Protein AF-A0A6J7MMD6-F1 (afdb_monomer_lite)

Organism: NCBI:txid449393

Secondary structure (DSSP, 8-state):
-HHHHHHHHHHHTT--EEE--SHHHHHHH-SEEETTS-EEEEEE----TTT-SEEEEEEEEE---GGGTTHHHHHHHHHT--HHHHHH-EEEETTT--EEE----S-EEETTHHHHH-SEEEEE-GGGTS-EEEEEEHHHHHHHHHHHHHH-EEES-SSSSSEEEEEEEEPPS-EEEEETTEEEEESSS-TTTSGGGGG-

Radius of gyration: 17.06 Å; chains: 1; bounding box: 46×30×47 Å

Structure (mmCIF, N/CA/C/O backbone):
data_AF-A0A6J7MMD6-F1
#
_entry.id   AF-A0A6J7MMD6-F1
#
loop_
_atom_site.group_PDB
_atom_site.id
_atom_site.type_symbol
_atom_site.label_atom_id
_atom_site.label_alt_id
_atom_site.label_comp_id
_atom_site.label_asym_id
_atom_site.label_entity_id
_atom_site.label_seq_id
_atom_site.pdbx_PDB_ins_code
_atom_site.Cartn_x
_atom_site.Cartn_y
_atom_site.Cartn_z
_atom_site.occupancy
_atom_site.B_iso_or_equiv
_atom_site.auth_seq_id
_atom_site.auth_comp_id
_atom_site.auth_asym_id
_atom_site.auth_atom_id
_atom_site.pdbx_PDB_model_num
ATOM 1 N N . MET A 1 1 ? 7.896 13.548 -7.013 1.00 60.91 1 MET A N 1
ATOM 2 C CA . MET A 1 1 ? 9.255 12.979 -6.816 1.00 60.91 1 MET A CA 1
ATOM 3 C C . MET A 1 1 ? 9.251 11.455 -6.817 1.00 60.91 1 MET A C 1
ATOM 5 O O . MET A 1 1 ? 10.022 10.901 -7.584 1.00 60.91 1 MET A O 1
ATOM 9 N N . ALA A 1 2 ? 8.377 10.790 -6.046 1.00 74.88 2 ALA A N 1
ATOM 10 C CA . ALA A 1 2 ? 8.259 9.324 -6.033 1.00 74.88 2 ALA A CA 1
ATOM 11 C C . ALA A 1 2 ? 8.065 8.721 -7.442 1.00 74.88 2 ALA A C 1
ATOM 13 O O . ALA A 1 2 ? 8.917 7.973 -7.911 1.00 74.88 2 ALA A O 1
ATOM 14 N N . LEU A 1 3 ? 7.034 9.168 -8.168 1.00 86.56 3 LEU A N 1
ATOM 15 C CA . LEU A 1 3 ? 6.743 8.749 -9.549 1.00 86.56 3 LEU A CA 1
ATOM 16 C C . LEU A 1 3 ? 7.948 8.904 -10.501 1.00 86.56 3 LEU A C 1
ATOM 18 O O . LEU A 1 3 ? 8.196 8.040 -11.334 1.00 86.56 3 LEU A O 1
ATOM 22 N N . ASN A 1 4 ? 8.740 9.974 -10.359 1.00 89.62 4 ASN A N 1
ATOM 23 C CA . ASN A 1 4 ? 9.888 10.227 -11.239 1.00 89.62 4 ASN A CA 1
ATOM 24 C C . ASN A 1 4 ? 11.022 9.220 -11.025 1.00 89.62 4 ASN A C 1
ATOM 26 O O . ASN A 1 4 ? 11.659 8.824 -11.994 1.00 89.62 4 ASN A O 1
ATOM 30 N N . ALA A 1 5 ? 11.276 8.805 -9.781 1.00 89.25 5 ALA A N 1
ATOM 31 C CA . ALA A 1 5 ? 12.282 7.784 -9.498 1.00 89.25 5 ALA A CA 1
ATOM 32 C C . ALA A 1 5 ? 11.872 6.421 -10.068 1.00 89.25 5 ALA A C 1
ATOM 34 O O . ALA A 1 5 ? 12.705 5.714 -10.628 1.00 89.25 5 ALA A O 1
ATOM 35 N N . PHE A 1 6 ? 10.582 6.086 -9.993 1.00 91.06 6 PHE A N 1
ATOM 36 C CA . PHE A 1 6 ? 10.071 4.858 -10.593 1.00 91.06 6 PHE A CA 1
ATOM 37 C C . PHE A 1 6 ? 10.166 4.869 -12.122 1.00 91.06 6 PHE A C 1
ATOM 39 O O . PHE A 1 6 ? 10.657 3.912 -12.716 1.00 91.06 6 PHE A O 1
ATOM 46 N N . LYS A 1 7 ? 9.785 5.985 -12.757 1.00 92.38 7 LYS A N 1
ATOM 47 C CA . LYS A 1 7 ? 9.955 6.195 -14.204 1.00 92.38 7 LYS A CA 1
ATOM 48 C C . LYS A 1 7 ? 11.425 6.101 -14.630 1.00 92.38 7 LYS A C 1
ATOM 50 O O . LYS A 1 7 ? 11.722 5.509 -15.661 1.00 92.38 7 LYS A O 1
ATOM 55 N N . ASP A 1 8 ? 12.346 6.655 -13.841 1.00 92.25 8 ASP A N 1
ATOM 56 C CA . ASP A 1 8 ? 13.795 6.570 -14.078 1.00 92.25 8 ASP A CA 1
ATOM 57 C C . ASP A 1 8 ? 14.298 5.116 -14.042 1.00 92.25 8 ASP A C 1
ATOM 59 O O . ASP A 1 8 ? 14.978 4.676 -14.972 1.00 92.25 8 ASP A O 1
ATOM 63 N N . LEU A 1 9 ? 13.892 4.340 -13.028 1.00 90.81 9 LEU A N 1
ATOM 64 C CA . LEU A 1 9 ? 14.178 2.904 -12.959 1.00 90.81 9 LEU A CA 1
ATOM 65 C C . LEU A 1 9 ? 13.627 2.168 -14.189 1.00 90.81 9 LEU A C 1
ATOM 67 O O . LEU A 1 9 ? 14.374 1.454 -14.859 1.00 90.81 9 LEU A O 1
ATOM 71 N N . ALA A 1 10 ? 12.348 2.365 -14.512 1.00 90.38 10 ALA A N 1
ATOM 72 C CA . ALA A 1 10 ? 11.699 1.709 -15.644 1.00 90.38 10 ALA A CA 1
ATOM 73 C C . ALA A 1 10 ? 12.394 2.030 -16.976 1.00 90.38 10 ALA A C 1
ATOM 75 O O . ALA A 1 10 ? 12.700 1.118 -17.744 1.00 90.38 10 ALA A O 1
ATOM 76 N N . ASN A 1 11 ? 12.753 3.295 -17.205 1.00 90.94 11 ASN A N 1
ATOM 77 C CA . ASN A 1 11 ? 13.503 3.719 -18.386 1.00 90.94 11 ASN A CA 1
ATOM 78 C C . ASN A 1 11 ? 14.874 3.035 -18.475 1.00 90.94 11 ASN A C 1
ATOM 80 O O . ASN A 1 11 ? 15.229 2.515 -19.535 1.00 90.94 11 ASN A O 1
ATOM 84 N N . GLN A 1 12 ? 15.640 2.979 -17.375 1.00 89.94 12 GLN A N 1
ATOM 85 C CA . GLN A 1 12 ? 16.939 2.292 -17.363 1.00 89.94 12 GLN A CA 1
ATOM 86 C C . GLN A 1 12 ? 16.788 0.795 -17.677 1.00 89.94 12 GLN A C 1
ATOM 88 O O . GLN A 1 12 ? 17.654 0.201 -18.324 1.00 89.94 12 GLN A O 1
ATOM 93 N N . LYS A 1 13 ? 15.680 0.194 -17.242 1.00 88.44 13 LYS A N 1
ATOM 94 C CA . LYS A 1 13 ? 15.345 -1.215 -17.469 1.00 88.44 13 LYS A CA 1
ATOM 95 C C . LYS A 1 13 ? 14.588 -1.474 -18.773 1.00 88.44 13 LYS A C 1
ATOM 97 O O . LYS A 1 13 ? 14.285 -2.625 -19.061 1.00 88.44 13 LYS A O 1
ATOM 102 N N . ARG A 1 14 ? 14.360 -0.438 -19.592 1.00 89.00 14 ARG A N 1
ATOM 103 C CA . ARG A 1 14 ? 13.634 -0.501 -20.875 1.00 89.00 14 ARG A CA 1
ATOM 104 C C . ARG A 1 14 ? 12.217 -1.059 -20.741 1.00 89.00 14 ARG A C 1
ATOM 106 O O . ARG A 1 14 ? 11.728 -1.750 -21.628 1.00 89.00 14 ARG A O 1
ATOM 113 N N . ILE A 1 15 ? 11.567 -0.732 -19.635 1.00 88.56 15 ILE A N 1
ATOM 114 C CA . ILE A 1 15 ? 10.181 -1.085 -19.370 1.00 88.56 15 ILE A CA 1
ATOM 115 C C . ILE A 1 15 ? 9.316 0.099 -19.784 1.00 88.56 15 ILE A C 1
ATOM 117 O O . ILE A 1 15 ? 9.534 1.225 -19.334 1.00 88.56 15 ILE A O 1
ATOM 121 N N . HIS A 1 16 ? 8.329 -0.158 -20.637 1.00 89.69 16 HIS A N 1
ATOM 122 C CA . HIS A 1 16 ? 7.334 0.842 -20.989 1.00 89.69 16 HIS A CA 1
ATOM 123 C C . HIS A 1 16 ? 6.275 0.949 -19.885 1.00 89.69 16 HIS A C 1
ATOM 125 O O . HIS A 1 16 ? 5.632 -0.046 -19.552 1.00 89.69 16 HIS A O 1
ATOM 131 N N . LEU A 1 17 ? 6.113 2.154 -19.335 1.00 92.88 17 LEU A N 1
ATOM 132 C CA . LEU A 1 17 ? 5.059 2.499 -18.384 1.00 92.88 17 LEU A CA 1
ATOM 133 C C . LEU A 1 17 ? 4.126 3.530 -19.015 1.00 92.88 17 LEU A C 1
ATOM 135 O O . LEU A 1 17 ? 4.586 4.579 -19.472 1.00 92.88 17 LEU A O 1
ATOM 139 N N . GLU A 1 18 ? 2.829 3.263 -18.963 1.00 94.94 18 GLU A N 1
ATOM 140 C CA . GLU A 1 18 ? 1.781 4.238 -19.239 1.00 94.94 18 GLU A CA 1
ATOM 141 C C . GLU A 1 18 ? 1.237 4.777 -17.912 1.00 94.94 18 GLU A C 1
ATOM 143 O O . GLU A 1 18 ? 0.860 4.007 -17.032 1.00 94.94 18 GLU A O 1
ATOM 148 N N . GLU A 1 19 ? 1.224 6.099 -17.742 1.00 96.06 19 GLU A N 1
ATOM 149 C CA . GLU A 1 19 ? 0.639 6.733 -16.557 1.00 96.06 19 GLU A CA 1
ATOM 150 C C . GLU A 1 19 ? -0.887 6.738 -16.650 1.00 96.06 19 GLU A C 1
ATOM 152 O O . GLU A 1 19 ? -1.464 7.186 -17.642 1.00 96.06 19 GLU A O 1
ATOM 157 N N . ILE A 1 20 ? -1.541 6.271 -15.590 1.00 96.12 20 ILE A N 1
ATOM 158 C CA . ILE A 1 20 ? -2.993 6.268 -15.477 1.00 96.12 20 ILE A CA 1
ATOM 159 C C . ILE A 1 20 ? -3.436 7.641 -14.962 1.00 96.12 20 ILE A C 1
ATOM 161 O O . ILE A 1 20 ? -3.329 7.938 -13.777 1.00 96.12 20 ILE A O 1
ATOM 165 N N . THR A 1 21 ? -3.935 8.487 -15.865 1.00 96.06 21 THR A N 1
ATOM 166 C CA . THR A 1 21 ? -4.343 9.871 -15.551 1.00 96.06 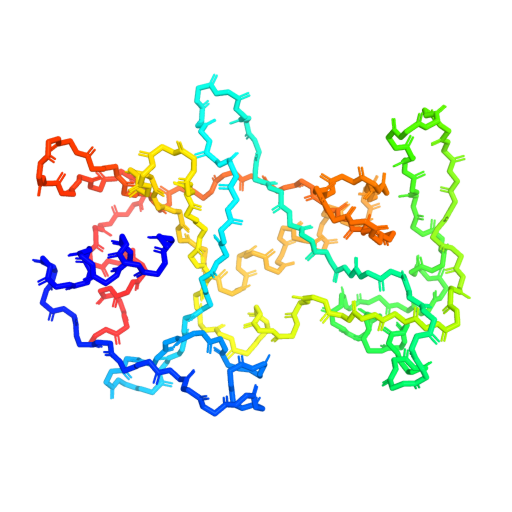21 THR A CA 1
ATOM 167 C C . THR A 1 21 ? -5.828 10.028 -15.226 1.00 96.06 21 THR A C 1
ATOM 169 O O . THR A 1 21 ? -6.219 11.019 -14.611 1.00 96.06 21 THR A O 1
ATOM 172 N N . ASP A 1 22 ? -6.663 9.066 -15.625 1.00 97.19 22 ASP A N 1
ATOM 173 C CA . ASP A 1 22 ? -8.072 9.029 -15.235 1.00 97.19 22 ASP A CA 1
ATOM 174 C C . ASP A 1 22 ? -8.194 8.717 -13.738 1.00 97.19 22 ASP A C 1
ATOM 176 O O . ASP A 1 22 ? -7.646 7.722 -13.266 1.00 97.19 22 ASP A O 1
ATOM 180 N N . ALA A 1 23 ? -8.911 9.564 -12.998 1.00 94.31 23 ALA A N 1
ATOM 181 C CA . ALA A 1 23 ? -8.957 9.499 -11.538 1.00 94.31 23 ALA A CA 1
ATOM 182 C C . ALA A 1 23 ? -9.580 8.194 -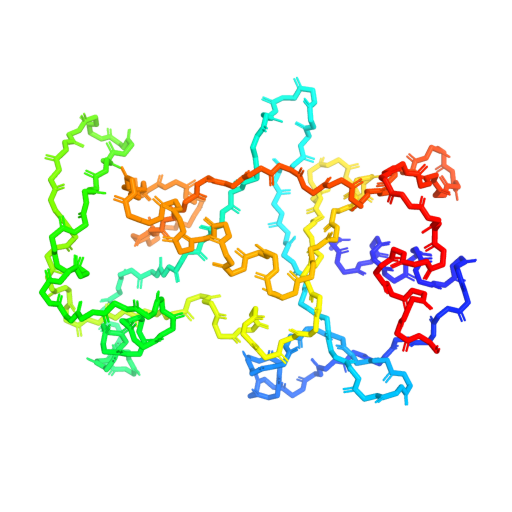11.019 1.00 94.31 23 ALA A C 1
ATOM 184 O O . ALA A 1 23 ? -9.070 7.604 -10.069 1.00 94.31 23 ALA A O 1
ATOM 185 N N . GLU A 1 24 ? -10.650 7.714 -11.656 1.00 94.44 24 GLU A N 1
ATOM 186 C CA . GLU A 1 24 ? -11.329 6.484 -11.240 1.00 94.44 24 GLU A CA 1
ATOM 187 C C . GLU A 1 24 ? -10.482 5.251 -11.576 1.00 94.44 24 GLU A C 1
ATOM 189 O O . GLU A 1 24 ? -10.321 4.344 -10.755 1.00 94.44 24 GLU A O 1
ATOM 194 N N . LYS A 1 25 ? -9.882 5.221 -12.772 1.00 96.62 25 LYS A N 1
ATOM 195 C CA . LYS A 1 25 ? -8.948 4.164 -13.168 1.00 96.62 25 LYS A CA 1
ATOM 196 C C . LYS A 1 25 ? -7.726 4.154 -12.250 1.00 96.62 25 LYS A C 1
ATOM 198 O O . LYS A 1 25 ? -7.315 3.069 -11.845 1.00 96.62 25 LYS A O 1
ATOM 203 N N . ASN A 1 26 ? -7.180 5.318 -11.894 1.00 95.56 26 ASN A N 1
ATOM 204 C CA . ASN A 1 26 ? -6.047 5.441 -10.976 1.00 95.56 26 ASN A CA 1
ATOM 205 C C . ASN A 1 26 ? -6.414 4.919 -9.585 1.00 95.56 26 ASN A C 1
ATOM 207 O O . ASN A 1 26 ? -5.734 4.041 -9.061 1.00 95.56 26 ASN A O 1
ATOM 211 N N . TYR A 1 27 ? -7.557 5.345 -9.045 1.00 92.50 27 TYR A N 1
ATOM 212 C CA . TYR A 1 27 ? -8.065 4.854 -7.765 1.00 92.50 27 TYR A CA 1
ATOM 213 C C . TYR A 1 27 ? -8.222 3.324 -7.733 1.00 92.50 27 TYR A C 1
ATOM 215 O O . TYR A 1 27 ? -7.920 2.681 -6.727 1.00 92.50 27 TYR A O 1
ATOM 223 N N . ARG A 1 28 ? -8.663 2.717 -8.841 1.00 94.75 28 ARG A N 1
ATOM 224 C CA . ARG A 1 28 ? -8.891 1.268 -8.914 1.00 94.75 28 ARG A CA 1
ATOM 225 C C . ARG A 1 28 ? -7.660 0.445 -9.249 1.00 94.75 28 ARG A C 1
ATOM 227 O O . ARG A 1 28 ? -7.618 -0.712 -8.858 1.00 94.75 28 ARG A O 1
ATOM 234 N N . ARG A 1 29 ? -6.721 0.962 -10.041 1.00 95.06 29 ARG A N 1
ATOM 235 C CA . ARG A 1 29 ? -5.642 0.157 -10.653 1.00 95.06 29 ARG A CA 1
ATOM 236 C C . ARG A 1 29 ? -4.240 0.612 -10.266 1.00 95.06 29 ARG A C 1
ATOM 238 O O . ARG A 1 29 ? -3.297 -0.144 -10.492 1.00 95.06 29 ARG A O 1
ATOM 245 N N . GLY A 1 30 ? -4.114 1.798 -9.689 1.00 95.38 30 GLY A N 1
ATOM 246 C CA . GLY A 1 30 ? -2.865 2.446 -9.323 1.00 95.38 30 GLY A CA 1
ATOM 247 C C . GLY A 1 30 ? -2.337 3.421 -10.374 1.00 95.38 30 GLY A C 1
ATOM 248 O O . GLY A 1 30 ? -3.071 3.883 -11.247 1.00 95.38 30 GLY A O 1
ATOM 249 N N . ASP A 1 31 ? -1.059 3.770 -10.277 1.00 96.38 31 ASP A N 1
ATOM 250 C CA . ASP A 1 31 ? -0.449 4.873 -11.031 1.00 96.38 31 ASP A CA 1
ATOM 251 C C . ASP A 1 31 ? -0.009 4.519 -12.452 1.00 96.38 31 ASP A C 1
ATOM 253 O O . ASP A 1 31 ? -0.018 5.383 -13.331 1.00 96.38 31 ASP A O 1
ATOM 257 N N . PHE A 1 32 ? 0.395 3.271 -12.692 1.00 96.06 32 PHE A N 1
ATOM 258 C CA . PHE A 1 32 ? 0.964 2.863 -13.977 1.00 96.06 32 PHE A CA 1
ATOM 259 C C . PHE A 1 32 ? 0.348 1.586 -14.528 1.00 96.06 32 PHE A C 1
ATOM 261 O O . PHE A 1 32 ? -0.073 0.713 -13.774 1.00 96.06 32 PHE A O 1
ATOM 268 N N . GLU A 1 33 ? 0.379 1.451 -15.849 1.00 94.81 33 GLU A N 1
ATOM 269 C CA . GLU A 1 33 ? 0.102 0.223 -16.591 1.00 94.81 33 GLU A CA 1
ATOM 270 C C . GLU A 1 33 ? 1.337 -0.162 -17.427 1.00 94.81 33 GLU A C 1
ATOM 272 O O . GLU A 1 33 ? 2.030 0.705 -17.963 1.00 94.81 33 GLU A O 1
ATOM 277 N N . VAL A 1 34 ? 1.646 -1.457 -17.514 1.00 92.00 34 VAL A N 1
ATOM 278 C CA . VAL A 1 34 ? 2.684 -2.006 -18.407 1.00 92.00 34 VAL A CA 1
ATOM 279 C C . VAL A 1 34 ? 2.049 -2.649 -19.645 1.00 92.00 34 VAL A C 1
ATOM 281 O O . VAL A 1 34 ? 0.848 -2.903 -19.677 1.00 92.00 34 VAL A O 1
ATOM 284 N N . ALA A 1 35 ? 2.856 -2.968 -20.662 1.00 88.38 35 ALA A N 1
ATOM 285 C CA . ALA A 1 35 ? 2.383 -3.455 -21.965 1.00 88.38 35 ALA A CA 1
ATOM 286 C C . ALA A 1 35 ? 1.481 -4.707 -21.914 1.00 88.38 35 ALA A C 1
ATOM 288 O O . ALA A 1 35 ? 0.636 -4.884 -22.789 1.00 88.38 35 ALA A O 1
ATOM 289 N N . ASN A 1 36 ? 1.631 -5.568 -20.901 1.00 87.38 36 ASN A N 1
ATOM 290 C CA . ASN A 1 36 ? 0.789 -6.755 -20.729 1.00 87.38 36 ASN A CA 1
ATOM 291 C C . ASN A 1 36 ? -0.559 -6.473 -20.023 1.00 87.38 36 ASN A C 1
ATOM 293 O O . ASN A 1 36 ? -1.304 -7.408 -19.733 1.00 87.38 36 ASN A O 1
ATOM 297 N N . GLY A 1 37 ? -0.863 -5.207 -19.714 1.00 90.81 37 GLY A N 1
ATOM 298 C CA . GLY A 1 37 ? -2.075 -4.769 -19.019 1.00 90.81 37 GLY A CA 1
ATOM 299 C C . GLY A 1 37 ? -2.004 -4.845 -17.489 1.00 90.81 37 GLY A C 1
ATOM 300 O O . GLY A 1 37 ? -2.956 -4.451 -16.814 1.00 90.81 37 GLY A O 1
ATOM 301 N N . SER A 1 38 ? -0.903 -5.326 -16.904 1.00 93.25 38 SER A N 1
ATOM 302 C C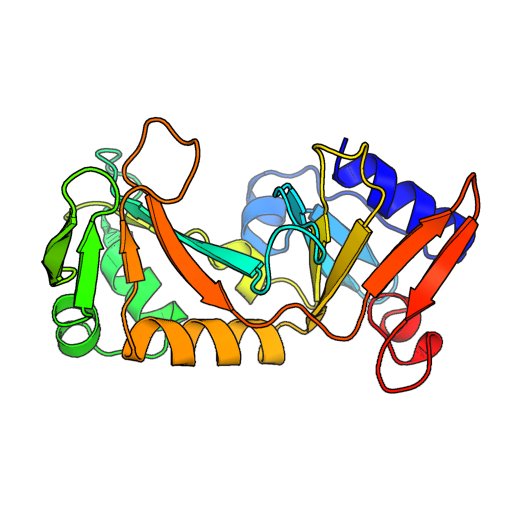A . SER A 1 38 ? -0.708 -5.296 -15.448 1.00 93.25 38 SER A CA 1
ATOM 303 C C . SER A 1 38 ? -0.506 -3.863 -14.964 1.00 93.25 38 SER A C 1
ATOM 305 O O . SER A 1 38 ? 0.104 -3.051 -15.657 1.00 93.25 38 SER A O 1
ATOM 307 N N . SER A 1 39 ? -0.988 -3.548 -13.762 1.00 95.62 39 SER A N 1
ATOM 308 C CA . SER A 1 39 ? -0.860 -2.208 -13.185 1.00 95.62 39 SER A CA 1
ATOM 309 C C . SER A 1 39 ? -0.008 -2.168 -11.919 1.00 95.62 39 SER A C 1
ATOM 311 O O . SER A 1 39 ? 0.225 -3.191 -11.270 1.00 95.62 39 SER A O 1
ATOM 313 N N . ILE A 1 40 ? 0.505 -0.982 -11.597 1.00 95.62 40 ILE A N 1
ATOM 314 C CA . ILE A 1 40 ? 1.455 -0.744 -10.511 1.00 95.62 40 ILE A CA 1
ATOM 315 C C . ILE A 1 40 ? 1.008 0.484 -9.723 1.00 95.62 40 ILE A C 1
ATOM 317 O O . ILE A 1 40 ? 0.881 1.567 -10.288 1.00 95.62 40 ILE A O 1
ATOM 321 N N . GLU A 1 41 ? 0.835 0.327 -8.416 1.00 96.44 41 GLU A N 1
ATOM 322 C CA . GLU A 1 41 ? 0.604 1.433 -7.484 1.00 96.44 41 GLU A CA 1
ATOM 323 C C . GLU A 1 41 ? 1.934 1.986 -6.960 1.00 96.44 41 GLU A C 1
ATOM 325 O O . GLU A 1 41 ? 2.807 1.207 -6.586 1.00 96.44 41 GLU A O 1
ATOM 330 N N . CYS A 1 42 ? 2.108 3.305 -6.875 1.00 94.75 42 CYS A N 1
ATOM 331 C CA . CYS A 1 42 ? 3.303 3.955 -6.335 1.00 94.75 42 CYS A CA 1
ATOM 332 C C . CYS A 1 42 ? 2.989 4.793 -5.088 1.00 94.75 42 CYS A C 1
ATOM 334 O O . CYS A 1 42 ? 2.484 5.911 -5.147 1.00 94.75 42 CYS A O 1
ATOM 336 N N . LYS A 1 43 ? 3.428 4.319 -3.922 1.00 92.19 43 LYS A N 1
ATOM 337 C CA . LYS A 1 43 ? 3.283 5.030 -2.648 1.00 92.19 43 LYS A CA 1
ATOM 338 C C . LYS A 1 43 ? 4.567 5.766 -2.266 1.00 92.19 43 LYS A C 1
ATOM 340 O O . LYS A 1 43 ? 5.649 5.186 -2.174 1.00 92.19 43 LYS A O 1
ATOM 345 N N . GLY A 1 44 ? 4.452 7.064 -1.991 1.00 88.69 44 GLY A N 1
ATOM 346 C CA . GLY A 1 44 ? 5.544 7.869 -1.440 1.00 88.69 44 GLY A CA 1
ATOM 347 C C . GLY A 1 44 ? 5.585 7.788 0.086 1.00 88.69 44 GLY A C 1
ATOM 348 O O . GLY A 1 44 ? 4.636 8.216 0.735 1.00 88.69 44 GLY A O 1
ATOM 349 N N . GLN A 1 45 ? 6.673 7.281 0.669 1.00 81.62 45 GLN A N 1
ATOM 350 C CA . GLN A 1 45 ? 6.819 7.138 2.125 1.00 81.62 45 GLN A CA 1
ATOM 351 C C . GLN A 1 45 ? 8.285 7.154 2.561 1.00 81.62 45 GLN A C 1
ATOM 353 O O . GLN A 1 45 ? 9.130 6.701 1.799 1.00 81.62 45 GLN A O 1
ATOM 358 N N . PRO A 1 46 ? 8.628 7.622 3.775 1.00 72.19 46 PRO A N 1
ATOM 359 C CA . PRO A 1 46 ? 10.011 7.647 4.244 1.00 72.19 46 PRO A CA 1
ATOM 360 C C . PRO A 1 46 ? 10.516 6.230 4.572 1.00 72.19 46 PRO A C 1
ATOM 362 O O . PRO A 1 46 ? 10.548 5.834 5.732 1.00 72.19 46 PRO A O 1
ATOM 365 N N . ILE A 1 47 ? 10.914 5.461 3.558 1.00 74.00 47 ILE A N 1
ATOM 366 C CA . ILE A 1 47 ? 11.464 4.111 3.728 1.00 74.00 47 ILE A CA 1
ATOM 367 C C . ILE A 1 47 ? 12.969 4.169 3.546 1.00 74.00 47 ILE A C 1
ATOM 369 O O . ILE A 1 47 ? 13.498 4.304 2.446 1.00 74.00 47 ILE A O 1
ATOM 373 N N . ASP A 1 48 ? 13.663 4.087 4.664 1.00 71.31 48 ASP A N 1
ATOM 374 C CA . ASP A 1 48 ? 15.110 3.991 4.725 1.00 71.31 48 ASP A CA 1
ATOM 375 C C . ASP A 1 48 ? 15.425 2.820 5.657 1.00 71.31 48 ASP A C 1
ATOM 377 O O . ASP A 1 48 ? 15.095 2.909 6.839 1.00 71.31 48 ASP A O 1
ATOM 381 N N . PRO A 1 49 ? 16.042 1.731 5.175 1.00 69.50 49 PRO A N 1
ATOM 382 C CA . PRO A 1 49 ? 16.255 0.524 5.959 1.00 69.50 49 PRO A CA 1
ATOM 383 C C . PRO A 1 49 ? 17.291 0.744 7.069 1.00 69.50 49 PRO A C 1
ATOM 385 O O . PRO A 1 49 ? 17.344 -0.025 8.028 1.00 69.50 49 PRO A O 1
ATOM 388 N N . SER A 1 50 ? 18.102 1.806 6.972 1.00 74.88 50 SER A N 1
ATOM 389 C CA . SER A 1 50 ? 18.992 2.225 8.055 1.00 74.88 50 SER A CA 1
ATOM 390 C C . SER A 1 50 ? 18.233 2.899 9.204 1.00 74.88 50 SER A C 1
ATOM 392 O O . SER A 1 50 ? 18.685 2.859 10.347 1.00 74.88 50 SER A O 1
ATOM 394 N N . ARG A 1 51 ? 17.057 3.477 8.920 1.00 75.00 51 ARG A N 1
ATOM 395 C CA . ARG A 1 51 ? 16.213 4.195 9.890 1.00 75.00 51 ARG A CA 1
ATOM 396 C C . ARG A 1 51 ? 14.991 3.397 10.340 1.00 75.00 51 ARG A C 1
ATOM 398 O O . ARG A 1 51 ? 14.557 3.548 11.478 1.00 75.00 51 ARG A O 1
ATOM 405 N N . TYR A 1 52 ? 14.441 2.558 9.471 1.00 79.38 52 TYR A N 1
ATOM 406 C CA . TYR A 1 52 ? 13.189 1.837 9.660 1.00 79.38 52 TYR A CA 1
ATOM 407 C C . TYR A 1 52 ? 13.385 0.368 9.300 1.00 79.38 52 TYR A C 1
ATOM 409 O O . TYR A 1 52 ? 13.894 0.041 8.236 1.00 79.38 52 TYR A O 1
ATOM 417 N N . ARG A 1 53 ? 12.973 -0.539 10.189 1.00 84.44 53 ARG A N 1
ATOM 418 C CA . ARG A 1 53 ? 13.067 -1.994 9.957 1.00 84.44 53 ARG A CA 1
ATOM 419 C C . ARG A 1 53 ? 11.834 -2.581 9.268 1.00 84.44 53 ARG A C 1
ATOM 421 O O . ARG A 1 53 ? 11.828 -3.755 8.918 1.00 84.44 53 ARG A O 1
ATOM 428 N N . GLN A 1 54 ? 10.789 -1.777 9.131 1.00 89.94 54 GLN A N 1
ATOM 429 C CA . GLN A 1 54 ? 9.482 -2.159 8.617 1.00 89.94 54 GLN A CA 1
ATOM 430 C C . GLN A 1 54 ? 8.984 -1.060 7.687 1.00 89.94 54 GLN A C 1
ATOM 432 O O . GLN A 1 54 ? 9.334 0.110 7.862 1.00 89.94 54 GLN A O 1
ATOM 437 N N . ASN A 1 55 ? 8.161 -1.448 6.722 1.00 89.81 55 ASN A N 1
ATOM 438 C CA . ASN A 1 55 ? 7.396 -0.516 5.922 1.00 89.81 55 ASN A CA 1
ATOM 439 C C . ASN A 1 55 ? 6.076 -0.173 6.623 1.00 89.81 55 ASN A C 1
ATOM 441 O O . ASN A 1 55 ? 5.562 -0.951 7.426 1.00 89.81 55 ASN A O 1
ATOM 445 N N . PHE A 1 56 ? 5.541 0.997 6.315 1.00 89.06 56 PHE A N 1
ATOM 446 C CA . PHE A 1 56 ? 4.303 1.518 6.862 1.00 89.06 56 PHE A CA 1
ATOM 447 C C . PHE A 1 56 ? 3.211 1.427 5.798 1.00 89.06 56 PHE A C 1
ATOM 449 O O . PHE A 1 56 ? 3.377 1.945 4.706 1.00 89.06 56 PHE A O 1
ATOM 456 N N . VAL A 1 57 ? 2.072 0.807 6.072 1.00 93.75 57 VAL A N 1
ATOM 457 C CA . VAL A 1 57 ? 0.967 0.774 5.106 1.00 93.75 57 VAL A CA 1
ATOM 458 C C . VAL A 1 57 ? -0.258 1.395 5.724 1.00 93.75 57 VAL A C 1
ATOM 460 O O . VAL A 1 57 ? -0.786 0.889 6.711 1.00 93.75 57 VAL A O 1
ATOM 463 N N . GLU A 1 58 ? -0.704 2.492 5.125 1.00 94.31 58 GLU A N 1
ATOM 464 C CA . GLU A 1 58 ? -2.010 3.051 5.419 1.00 94.31 58 GLU A CA 1
ATOM 465 C C . GLU A 1 58 ? -3.093 2.087 4.937 1.00 94.31 58 GLU A C 1
ATOM 467 O O . GLU A 1 58 ? -3.117 1.689 3.773 1.00 94.31 58 GLU A O 1
ATOM 472 N N . VAL A 1 59 ? -3.961 1.699 5.863 1.00 95.69 59 VAL A N 1
ATOM 473 C CA . VAL A 1 59 ? -5.067 0.775 5.624 1.00 95.69 59 VAL A CA 1
ATOM 474 C C . VAL A 1 59 ? -6.329 1.566 5.309 1.00 95.69 59 VAL A C 1
ATOM 476 O O . VAL A 1 59 ? -7.032 1.267 4.344 1.00 95.69 59 VAL A O 1
ATOM 479 N N . CYS A 1 60 ? -6.601 2.593 6.109 1.00 95.50 60 CYS A N 1
ATOM 480 C CA . CYS A 1 60 ? -7.723 3.486 5.893 1.00 95.50 60 CYS A CA 1
ATOM 481 C C . CYS A 1 60 ? -7.540 4.824 6.615 1.00 95.50 60 CYS A C 1
ATOM 483 O O . CYS A 1 60 ? -6.636 5.004 7.437 1.00 95.50 60 CYS A O 1
ATOM 485 N N . GLU A 1 61 ? -8.447 5.746 6.326 1.00 94.31 61 GLU A N 1
ATOM 486 C CA . GLU A 1 61 ? -8.585 7.026 7.007 1.00 94.31 61 GLU A CA 1
ATOM 487 C C . GLU A 1 61 ? -10.012 7.168 7.544 1.00 94.31 61 GLU A C 1
ATOM 489 O O . GLU A 1 61 ? -10.984 7.027 6.798 1.00 94.31 61 GLU A O 1
ATOM 494 N N . ILE A 1 62 ? -10.147 7.447 8.844 1.00 94.00 62 ILE A N 1
ATOM 495 C CA . ILE A 1 62 ? -11.441 7.797 9.435 1.00 94.00 62 ILE A CA 1
ATOM 496 C C . ILE A 1 62 ? -11.738 9.251 9.073 1.00 94.00 62 ILE A C 1
ATOM 498 O O . ILE A 1 62 ? -10.931 10.149 9.318 1.00 94.00 62 ILE A O 1
ATOM 502 N N . THR A 1 63 ? -12.914 9.484 8.498 1.00 93.38 63 THR A N 1
ATOM 503 C CA . THR A 1 63 ? -13.281 10.778 7.918 1.00 93.38 63 THR A CA 1
ATOM 504 C C . THR A 1 63 ? -14.722 11.160 8.258 1.00 93.38 63 THR A C 1
ATOM 506 O O . THR A 1 63 ? -15.444 10.421 8.921 1.00 93.38 63 THR A O 1
ATOM 509 N N . GLN A 1 64 ? -15.149 12.345 7.826 1.00 94.00 64 GLN A N 1
ATOM 510 C CA . GLN A 1 64 ? -16.533 12.824 7.937 1.00 94.00 64 GLN A CA 1
ATOM 511 C C . GLN A 1 64 ? -17.241 12.898 6.577 1.00 94.00 64 GLN A C 1
ATOM 513 O O . GLN A 1 64 ? -18.415 13.255 6.515 1.00 94.00 64 GLN A O 1
ATOM 518 N N . ASN A 1 65 ? -16.546 12.585 5.479 1.00 94.69 65 ASN A N 1
ATOM 519 C CA . ASN A 1 65 ? -17.111 12.667 4.137 1.00 94.69 65 ASN A CA 1
ATOM 520 C C . ASN A 1 65 ? -18.161 11.553 3.908 1.00 94.69 65 ASN A C 1
ATOM 522 O O . ASN A 1 65 ? -17.801 10.373 3.952 1.00 94.69 65 ASN A O 1
ATOM 526 N N . PRO A 1 66 ? -19.435 11.890 3.616 1.00 96.12 66 PRO A N 1
ATOM 527 C CA . PRO A 1 66 ? -20.500 10.904 3.417 1.00 96.12 66 PRO A CA 1
ATOM 528 C C . PRO A 1 66 ? -20.295 9.957 2.228 1.00 96.12 66 PRO A C 1
ATOM 530 O O . PRO A 1 66 ? -20.918 8.901 2.186 1.00 96.12 66 PRO A O 1
ATOM 533 N N . LEU A 1 67 ? -19.408 10.285 1.279 1.00 94.06 67 LEU A N 1
ATOM 534 C CA . LEU A 1 67 ? -19.041 9.369 0.188 1.00 94.06 67 LEU A CA 1
ATOM 535 C C . LEU A 1 67 ? -18.405 8.061 0.692 1.00 94.06 67 LEU A C 1
ATOM 537 O O . LEU A 1 67 ? -18.312 7.096 -0.058 1.00 94.06 67 LEU A O 1
ATOM 541 N N . HIS A 1 68 ? -17.989 8.025 1.958 1.00 95.44 68 HIS A N 1
ATOM 542 C CA . HIS A 1 68 ? -17.296 6.908 2.591 1.00 95.44 68 HIS A CA 1
ATOM 543 C C . HIS A 1 68 ? -18.143 6.165 3.640 1.00 95.44 68 HIS A C 1
ATOM 545 O O . HIS A 1 68 ? -17.591 5.433 4.461 1.00 95.44 68 HIS A O 1
ATOM 551 N N . LEU A 1 69 ? -19.473 6.331 3.625 1.00 96.81 69 LEU A N 1
ATOM 552 C CA . LEU A 1 69 ? -20.399 5.687 4.576 1.00 96.81 69 LEU A CA 1
ATOM 553 C C . LEU A 1 69 ? -20.338 4.149 4.569 1.00 96.81 69 LEU A C 1
ATOM 555 O O . LEU A 1 69 ? -20.602 3.522 5.588 1.00 9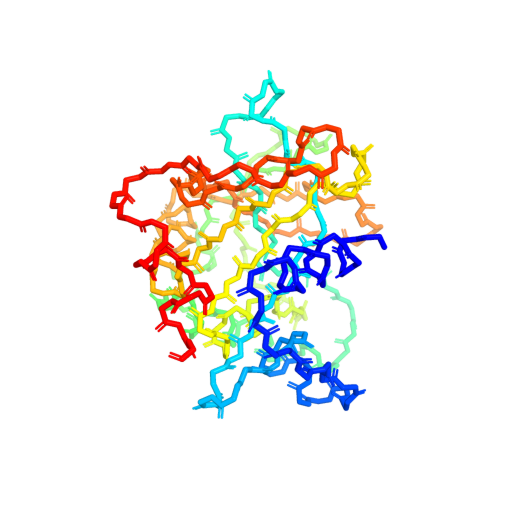6.81 69 LEU A O 1
ATOM 559 N N . HIS A 1 70 ? -19.981 3.542 3.437 1.00 96.44 70 HIS A N 1
ATOM 560 C CA . HIS A 1 70 ? -19.849 2.083 3.296 1.00 96.44 70 HIS A CA 1
ATOM 561 C C . HIS A 1 70 ? -18.416 1.581 3.501 1.00 96.44 70 HIS A C 1
ATOM 563 O O . HIS A 1 70 ? -18.146 0.388 3.410 1.00 96.44 70 HIS A O 1
ATOM 569 N N . GLY A 1 71 ? -17.488 2.483 3.825 1.00 96.94 71 GLY A N 1
ATOM 570 C CA . GLY A 1 71 ? -16.070 2.161 3.870 1.00 96.94 71 GLY A CA 1
ATOM 571 C C . GLY A 1 71 ? -15.674 1.155 4.944 1.00 96.94 71 GLY A C 1
ATOM 572 O O . GLY A 1 71 ? -14.651 0.493 4.800 1.00 96.94 71 GLY A O 1
ATOM 573 N N . PHE A 1 72 ? -16.462 1.025 6.015 1.00 97.81 72 PHE A N 1
ATOM 574 C CA . PHE A 1 72 ? -16.237 -0.014 7.020 1.00 97.81 72 PHE A CA 1
ATOM 575 C C . PHE A 1 72 ? -16.429 -1.411 6.423 1.00 97.81 72 PHE A C 1
ATOM 577 O O . PHE A 1 72 ? -15.552 -2.265 6.551 1.00 97.81 72 PHE A O 1
ATOM 584 N N . ASP A 1 73 ? -17.538 -1.605 5.713 1.00 97.75 73 ASP A N 1
ATOM 585 C CA . ASP A 1 73 ? -17.890 -2.876 5.085 1.00 97.75 73 ASP A CA 1
ATOM 586 C C . ASP A 1 73 ? -16.898 -3.188 3.945 1.00 97.75 73 ASP A C 1
ATOM 588 O O . ASP A 1 73 ? -16.370 -4.298 3.851 1.00 97.75 73 ASP A O 1
ATOM 592 N N . ASP A 1 74 ? -16.544 -2.180 3.139 1.00 97.38 74 ASP A N 1
ATOM 593 C CA . ASP A 1 74 ? -15.532 -2.302 2.079 1.00 97.38 74 ASP A CA 1
ATOM 594 C C . ASP A 1 74 ? -14.152 -2.688 2.640 1.00 97.38 74 ASP A C 1
ATOM 596 O O . ASP A 1 74 ? -13.416 -3.489 2.046 1.00 97.38 74 ASP A O 1
ATOM 600 N N . LEU A 1 75 ? -13.787 -2.135 3.801 1.00 97.81 75 LEU A N 1
ATOM 601 C CA . LEU A 1 75 ? -12.539 -2.460 4.478 1.00 97.81 75 LEU A CA 1
ATOM 602 C C . LEU A 1 75 ? -12.547 -3.897 5.012 1.00 97.81 75 LEU A C 1
ATOM 604 O O . LEU A 1 75 ? -11.553 -4.607 4.843 1.00 97.81 75 LEU A O 1
ATOM 608 N N . ALA A 1 76 ? -13.651 -4.335 5.620 1.00 97.81 76 ALA A N 1
ATOM 609 C CA . ALA A 1 76 ? -13.818 -5.702 6.109 1.00 97.81 76 ALA A CA 1
ATOM 610 C C . ALA A 1 76 ? -13.649 -6.720 4.968 1.00 97.81 76 ALA A C 1
ATOM 612 O O . ALA A 1 76 ? -12.837 -7.645 5.071 1.00 97.81 76 ALA A O 1
ATOM 613 N N . VAL A 1 77 ? -14.301 -6.472 3.824 1.00 97.38 77 VAL A N 1
ATOM 614 C CA . VAL A 1 77 ? -14.155 -7.278 2.600 1.00 97.38 77 VAL A CA 1
ATOM 615 C C . VAL A 1 77 ? -12.707 -7.283 2.102 1.00 97.38 77 VAL A C 1
ATOM 617 O O . VAL A 1 77 ? -12.146 -8.344 1.823 1.00 97.38 77 VAL A O 1
ATOM 620 N N . SER A 1 78 ? -12.068 -6.113 2.031 1.00 96.75 78 SER A N 1
ATOM 621 C CA . SER A 1 78 ? -10.675 -5.973 1.581 1.00 96.75 78 SER A CA 1
ATOM 622 C C . SER A 1 78 ? -9.693 -6.779 2.443 1.00 96.75 78 SER A C 1
ATOM 624 O O . SER A 1 78 ? -8.725 -7.365 1.942 1.00 96.75 78 SER A O 1
ATOM 626 N N . LEU A 1 79 ? -9.941 -6.820 3.752 1.00 96.88 79 LEU A N 1
ATOM 627 C CA . LEU A 1 79 ? -9.098 -7.495 4.734 1.00 96.88 79 LEU A CA 1
ATOM 628 C C . LEU A 1 79 ? -9.454 -8.969 4.946 1.00 96.88 79 LEU A C 1
ATOM 630 O O . LEU A 1 79 ? -8.663 -9.677 5.574 1.00 96.88 79 LEU A O 1
ATOM 634 N N . ASP A 1 80 ? -10.560 -9.445 4.367 1.00 96.81 80 ASP A N 1
ATOM 635 C CA . ASP A 1 80 ? -11.104 -10.784 4.613 1.00 96.81 80 ASP A CA 1
ATOM 636 C C . ASP A 1 80 ? -11.309 -11.019 6.120 1.00 96.81 80 ASP A C 1
ATOM 638 O O . ASP A 1 80 ? -10.699 -11.894 6.744 1.00 96.81 80 ASP A O 1
ATOM 642 N N . LEU A 1 81 ? -12.096 -10.118 6.710 1.00 97.06 81 LEU A N 1
ATOM 643 C CA . LEU A 1 81 ? -12.533 -10.123 8.101 1.00 97.06 81 LEU A CA 1
ATOM 644 C C . LEU A 1 81 ? -14.049 -9.940 8.135 1.00 97.06 81 LEU A C 1
ATOM 646 O O . LEU A 1 81 ? -14.613 -9.226 7.308 1.00 97.06 81 LEU A O 1
ATOM 650 N N . SER A 1 82 ? -14.707 -10.541 9.119 1.00 97.69 82 SER A N 1
ATOM 651 C CA . SER A 1 82 ? -16.064 -10.140 9.484 1.00 97.69 82 SER A CA 1
ATOM 652 C C . SER A 1 82 ? -16.063 -8.765 10.154 1.00 97.69 82 SER A C 1
ATOM 654 O O . SER A 1 82 ? -15.070 -8.350 10.757 1.00 97.69 82 SER A O 1
ATOM 656 N N . ASP A 1 83 ? -17.207 -8.085 10.122 1.00 97.50 83 ASP A N 1
ATOM 657 C CA . ASP A 1 83 ? -17.402 -6.812 10.817 1.00 97.50 83 ASP A CA 1
ATOM 658 C C . ASP A 1 83 ? -16.999 -6.885 12.290 1.00 97.50 83 ASP A C 1
ATOM 660 O O . ASP A 1 83 ? -16.271 -6.030 12.781 1.00 97.50 83 ASP A O 1
ATOM 664 N N . GLN A 1 84 ? -17.418 -7.945 12.986 1.00 97.56 84 GLN A N 1
ATOM 665 C CA . GLN A 1 84 ? -17.118 -8.129 14.403 1.00 97.56 84 GLN A CA 1
ATOM 666 C C . GLN A 1 84 ? -15.614 -8.302 14.653 1.00 97.56 84 GLN A C 1
ATOM 668 O O . GLN A 1 84 ? -15.082 -7.768 15.628 1.00 97.56 84 GLN A O 1
ATOM 673 N N . GLU A 1 85 ? -14.913 -9.029 13.778 1.00 97.94 85 GLU A N 1
ATOM 674 C CA . GLU A 1 85 ? -13.457 -9.143 13.861 1.00 97.94 85 GLU A CA 1
ATOM 675 C C . GLU A 1 85 ? -12.800 -7.781 13.654 1.00 97.94 85 GLU A C 1
ATOM 677 O O . GLU A 1 85 ? -11.956 -7.401 14.467 1.00 97.94 85 GLU A O 1
ATOM 682 N N . LEU A 1 86 ? -13.216 -7.031 12.627 1.00 97.94 86 LEU A N 1
ATOM 683 C CA . LEU A 1 86 ? -12.678 -5.706 12.332 1.00 97.94 86 LEU A CA 1
ATOM 684 C C . LEU A 1 86 ? -12.922 -4.724 13.486 1.00 97.94 86 LEU A C 1
ATOM 686 O O . LEU A 1 86 ? -11.974 -4.075 13.917 1.00 97.94 86 LEU A O 1
ATOM 690 N N . GLU A 1 87 ? -14.132 -4.672 14.051 1.00 97.50 87 GLU A N 1
ATOM 691 C CA . GLU A 1 87 ? -14.462 -3.827 15.210 1.00 97.50 87 GLU A CA 1
ATOM 692 C C . GLU A 1 87 ? -13.566 -4.132 16.418 1.00 97.50 87 GLU A C 1
ATOM 694 O O . GLU A 1 87 ? -13.201 -3.225 17.171 1.00 97.50 87 GLU A O 1
ATOM 699 N N . SER A 1 88 ? -13.182 -5.402 16.589 1.00 97.62 88 SER A N 1
ATOM 700 C CA . SER A 1 88 ? -12.363 -5.885 17.708 1.00 97.62 88 SER A CA 1
ATOM 701 C C . SER A 1 88 ? -10.848 -5.725 17.515 1.00 97.62 88 SER A C 1
ATOM 703 O O . SER A 1 88 ? -10.084 -5.940 18.467 1.00 97.62 88 SER A O 1
ATOM 705 N N . VAL A 1 89 ? -10.398 -5.336 16.312 1.00 97.88 89 VAL A N 1
ATOM 706 C CA . VAL A 1 89 ? -8.976 -5.123 16.006 1.00 97.88 89 VAL A CA 1
ATOM 707 C C . VAL A 1 89 ? -8.376 -4.149 17.013 1.00 97.88 89 VAL A C 1
ATOM 709 O O . VAL A 1 89 ? -8.906 -3.068 17.261 1.00 97.88 89 VAL A O 1
ATOM 712 N N . GLN A 1 90 ? -7.242 -4.530 17.600 1.00 98.00 90 GLN A N 1
ATOM 713 C CA . GLN A 1 90 ? -6.550 -3.690 18.571 1.00 98.00 90 GLN A CA 1
ATOM 714 C C . GLN A 1 90 ? -5.960 -2.457 17.887 1.00 98.00 90 GLN A C 1
ATOM 716 O O . GLN A 1 90 ? -5.233 -2.573 16.904 1.00 98.00 90 GLN A O 1
ATOM 721 N N . VAL A 1 91 ? -6.210 -1.277 18.444 1.00 96.50 91 VAL A N 1
ATOM 722 C CA . VAL A 1 91 ? -5.672 -0.003 17.960 1.00 96.50 91 VAL A CA 1
ATOM 723 C C . VAL A 1 91 ? -4.752 0.585 19.014 1.00 96.50 91 VAL A C 1
ATOM 725 O O . VAL A 1 91 ? -5.150 0.789 20.159 1.00 96.50 91 VAL A O 1
ATOM 728 N N . SER A 1 92 ? -3.522 0.910 18.623 1.00 95.06 92 SER A N 1
ATOM 729 C CA . SER A 1 92 ? -2.615 1.725 19.436 1.00 95.06 92 SER A CA 1
ATOM 730 C C . SER A 1 92 ? -2.606 3.160 18.916 1.00 95.06 92 SER A C 1
ATOM 732 O O . SER A 1 92 ? -2.241 3.409 17.766 1.00 95.06 92 SER A O 1
ATOM 734 N N . ASN A 1 93 ? -2.999 4.123 19.748 1.00 91.81 93 ASN A N 1
ATOM 735 C CA . ASN A 1 93 ? -2.983 5.536 19.393 1.00 91.81 93 ASN A CA 1
ATOM 736 C C . ASN A 1 93 ? -1.606 6.134 19.689 1.00 91.81 93 ASN A C 1
ATOM 738 O O . ASN A 1 93 ? -1.196 6.251 20.843 1.00 91.81 93 ASN A O 1
ATOM 742 N N . LYS A 1 94 ? -0.891 6.543 18.639 1.00 86.56 94 LYS A N 1
ATOM 743 C CA . LYS A 1 94 ? 0.481 7.044 18.770 1.00 86.56 94 LYS A CA 1
ATOM 744 C C . LYS A 1 94 ? 0.565 8.390 19.497 1.00 86.56 94 LYS A C 1
ATOM 746 O O . LYS A 1 94 ? 1.531 8.619 20.217 1.00 86.56 94 LYS A O 1
ATOM 751 N N . ALA A 1 95 ? -0.424 9.265 19.319 1.00 85.94 95 ALA A N 1
ATOM 752 C CA . ALA A 1 95 ? -0.417 10.609 19.897 1.00 85.94 95 ALA A CA 1
ATOM 753 C C . ALA A 1 95 ? -0.645 10.593 21.415 1.00 85.94 95 ALA A C 1
ATOM 755 O O . ALA A 1 95 ? -0.060 11.393 22.138 1.00 85.94 95 ALA A O 1
ATOM 756 N N . THR A 1 96 ? -1.485 9.674 21.897 1.00 88.88 96 THR A N 1
ATOM 757 C CA . THR A 1 96 ? -1.859 9.588 23.319 1.00 88.88 96 THR A CA 1
ATOM 758 C C . THR A 1 96 ? -1.190 8.429 24.059 1.00 88.88 96 THR A C 1
ATOM 760 O O . THR A 1 96 ? -1.230 8.386 25.284 1.00 88.88 96 THR A O 1
ATOM 763 N N . GLY A 1 97 ? -0.606 7.467 23.339 1.00 90.19 97 GLY A N 1
ATOM 764 C CA . GLY A 1 97 ? -0.070 6.226 23.906 1.00 90.19 97 GLY A CA 1
ATOM 765 C C . GLY A 1 97 ? -1.142 5.240 24.385 1.00 90.19 97 GLY A C 1
ATOM 766 O O . GLY A 1 97 ? -0.808 4.210 24.970 1.00 90.19 97 GLY A O 1
ATOM 767 N N . THR A 1 98 ? -2.423 5.539 24.161 1.00 93.62 98 THR A N 1
ATOM 768 C CA . THR A 1 98 ? -3.539 4.693 24.602 1.00 93.62 98 THR A CA 1
ATOM 769 C C . THR A 1 98 ? -3.760 3.506 23.668 1.00 93.62 98 THR A C 1
ATOM 771 O O . THR A 1 98 ? -3.358 3.517 22.501 1.00 93.62 98 THR A O 1
ATOM 774 N N . LYS A 1 99 ? -4.409 2.465 24.195 1.00 96.25 99 LYS A N 1
ATOM 775 C CA . LYS A 1 99 ? -4.854 1.294 23.437 1.00 96.25 99 LYS A CA 1
ATOM 776 C C . LYS A 1 99 ? -6.371 1.175 23.511 1.00 96.25 99 LYS A C 1
ATOM 778 O O . LYS A 1 99 ? -6.952 1.497 24.544 1.00 96.25 99 LYS A O 1
ATOM 783 N N . GLY A 1 100 ? -6.980 0.691 22.441 1.00 95.88 100 GLY A N 1
ATOM 784 C CA . GLY A 1 100 ? -8.412 0.430 22.358 1.00 95.88 100 GLY A CA 1
ATOM 785 C C . GLY A 1 100 ? -8.721 -0.531 21.219 1.00 95.88 100 GLY A C 1
ATOM 786 O O . GLY A 1 100 ? -7.835 -1.245 20.748 1.00 95.88 100 GLY A O 1
ATOM 787 N N . THR A 1 101 ? -9.967 -0.536 20.773 1.00 97.19 101 THR A N 1
ATOM 788 C CA . THR A 1 101 ? -10.404 -1.295 19.600 1.00 97.19 101 THR A CA 1
ATOM 789 C C . THR A 1 101 ? -10.647 -0.361 18.418 1.00 97.19 101 THR A C 1
ATOM 791 O O . THR A 1 101 ? -10.631 0.862 18.570 1.00 97.19 101 THR A O 1
ATOM 794 N N . PHE A 1 102 ? -10.814 -0.927 17.226 1.00 95.81 102 PHE A N 1
ATOM 795 C CA . PHE A 1 102 ? -11.108 -0.163 16.015 1.00 95.81 102 PHE A CA 1
ATOM 796 C C . PHE A 1 102 ? -12.514 0.433 16.038 1.00 95.81 102 PHE A C 1
ATOM 798 O O . PHE A 1 102 ? -12.719 1.511 15.483 1.00 95.81 102 PHE A O 1
ATOM 805 N N . GLU A 1 103 ? -13.431 -0.225 16.759 1.00 94.88 103 GLU A N 1
ATOM 806 C CA . GLU A 1 103 ? -14.845 0.152 16.828 1.00 94.88 103 GLU A CA 1
ATOM 807 C C . GLU A 1 103 ? -15.467 0.176 15.421 1.00 94.88 103 GLU A C 1
ATOM 809 O O . GLU A 1 103 ? -14.947 -0.457 14.501 1.00 94.88 103 GLU A O 1
ATOM 814 N N . ARG A 1 104 ? -16.586 0.890 15.245 1.00 96.06 104 ARG A N 1
ATOM 815 C CA . ARG A 1 104 ? -17.272 1.035 13.956 1.00 96.06 104 ARG A CA 1
ATOM 816 C C . ARG A 1 104 ? -17.427 2.509 13.555 1.00 96.06 104 ARG A C 1
ATOM 818 O O . ARG A 1 104 ? -18.497 3.091 13.751 1.00 96.06 104 ARG A O 1
ATOM 825 N N . PRO A 1 105 ? -16.373 3.151 13.021 1.00 95.00 105 PRO A N 1
ATOM 826 C CA . PRO A 1 105 ? -16.476 4.511 12.504 1.00 95.00 105 PRO A CA 1
ATOM 827 C C . PRO A 1 105 ? -17.517 4.615 11.380 1.00 95.00 105 PRO A C 1
ATOM 829 O O . PRO A 1 105 ? -17.599 3.739 10.524 1.00 95.00 105 PRO A O 1
ATOM 832 N N . ALA A 1 106 ? -18.287 5.707 11.361 1.00 95.12 106 ALA A N 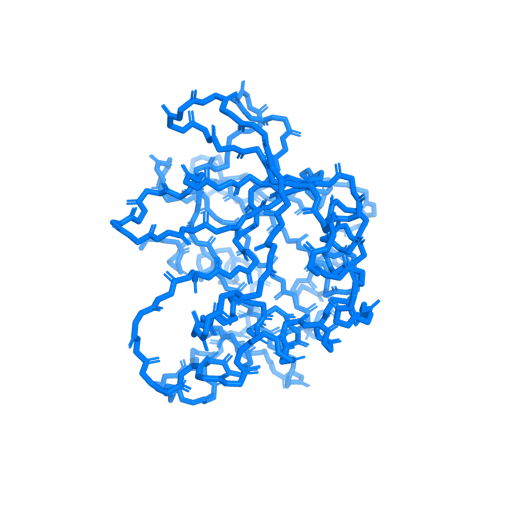1
ATOM 833 C CA . ALA A 1 106 ? -19.380 5.884 10.400 1.00 95.12 106 ALA A CA 1
ATOM 834 C C . ALA A 1 106 ? -18.908 6.086 8.949 1.00 95.12 106 ALA A C 1
ATOM 836 O O . ALA A 1 106 ? -19.597 5.660 8.029 1.00 95.12 106 ALA A O 1
ATOM 837 N N . CYS A 1 107 ? -17.757 6.737 8.740 1.00 96.56 107 CYS A N 1
ATOM 838 C CA . CYS A 1 107 ? -17.194 6.978 7.411 1.00 96.56 107 CYS A CA 1
ATOM 839 C C . CYS A 1 107 ? -15.704 6.622 7.384 1.00 96.56 107 CYS A C 1
ATOM 841 O O . CYS A 1 107 ? -14.920 7.145 8.182 1.00 96.56 107 CYS A O 1
ATOM 843 N N . ILE A 1 108 ? -15.311 5.770 6.434 1.00 95.75 108 ILE A N 1
ATOM 844 C CA . ILE A 1 108 ? -13.934 5.284 6.276 1.00 95.75 108 ILE A CA 1
ATOM 845 C C . ILE A 1 108 ? -13.506 5.382 4.812 1.00 95.75 108 ILE A C 1
ATOM 847 O O . ILE A 1 108 ? -14.110 4.779 3.932 1.00 95.75 108 ILE A O 1
ATOM 851 N N . SER A 1 109 ? -12.431 6.106 4.529 1.00 95.00 109 SER A N 1
ATOM 852 C CA . SER A 1 109 ? -11.789 6.031 3.217 1.00 95.00 109 SER A CA 1
ATOM 853 C C . SER A 1 109 ? -10.838 4.836 3.191 1.00 95.00 109 SER A C 1
ATOM 855 O O . SER A 1 109 ? -9.901 4.774 3.987 1.00 95.00 109 SER A O 1
ATOM 857 N N . VAL A 1 110 ? -11.086 3.861 2.313 1.00 95.69 110 VAL A N 1
ATOM 858 C CA . VAL A 1 110 ? -10.260 2.649 2.199 1.00 95.69 110 VAL A CA 1
ATOM 859 C C . VAL A 1 110 ? -9.046 2.925 1.314 1.00 95.69 110 VAL A C 1
ATOM 861 O O . VAL A 1 110 ? -9.170 3.114 0.103 1.00 95.69 110 VAL A O 1
ATOM 864 N N . SER A 1 111 ? -7.853 2.895 1.910 1.00 94.31 111 SER A N 1
ATOM 865 C CA . SER A 1 111 ? -6.586 3.202 1.224 1.00 94.31 111 SER A CA 1
ATOM 866 C C . SER A 1 111 ? -6.000 1.996 0.475 1.00 94.31 111 SER A C 1
ATOM 868 O O . SER A 1 111 ? -5.025 2.134 -0.268 1.00 94.31 111 SER A O 1
ATOM 870 N N . LEU A 1 112 ? -6.603 0.813 0.650 1.00 96.12 112 LEU A N 1
ATOM 871 C CA . LEU A 1 112 ? -6.170 -0.450 0.047 1.00 96.12 112 LEU A CA 1
ATOM 872 C C . LEU A 1 112 ? -6.652 -0.658 -1.393 1.00 96.12 112 LEU A C 1
ATOM 874 O O . LEU A 1 112 ? -6.105 -1.523 -2.075 1.00 96.12 112 LEU A O 1
ATOM 878 N N . THR A 1 113 ? -7.635 0.107 -1.877 1.00 95.31 113 THR A N 1
ATOM 879 C CA . THR A 1 113 ? -8.237 -0.108 -3.206 1.00 95.31 113 THR A CA 1
ATOM 880 C C . THR A 1 113 ? -7.204 -0.155 -4.344 1.00 95.31 113 THR A C 1
ATOM 882 O O . THR A 1 113 ? -7.203 -1.144 -5.084 1.00 95.31 113 THR A O 1
ATOM 885 N N . PRO A 1 114 ? -6.244 0.789 -4.453 1.00 94.69 114 PRO A N 1
ATOM 886 C CA . PRO A 1 114 ? -5.217 0.718 -5.496 1.00 94.69 114 PRO A CA 1
ATOM 887 C C . PRO A 1 114 ? -4.261 -0.475 -5.327 1.00 94.69 114 PRO A C 1
ATOM 889 O O . PRO A 1 114 ? -3.767 -1.027 -6.307 1.00 94.69 114 PRO A O 1
ATOM 892 N N . ILE A 1 115 ? -4.007 -0.915 -4.088 1.00 96.06 115 ILE A N 1
ATOM 893 C CA . ILE A 1 115 ? -3.164 -2.088 -3.798 1.00 96.06 115 ILE A CA 1
ATOM 894 C C . ILE A 1 115 ? -3.866 -3.372 -4.264 1.00 96.06 115 ILE A C 1
ATOM 896 O O . ILE A 1 115 ? -3.239 -4.237 -4.866 1.00 96.06 115 ILE A O 1
ATOM 900 N N . LEU A 1 116 ? -5.176 -3.493 -4.032 1.00 95.94 116 LEU A N 1
ATOM 901 C CA . LEU A 1 116 ? -5.977 -4.648 -4.457 1.00 95.94 116 LEU A CA 1
ATOM 902 C C . LEU A 1 116 ? -6.058 -4.779 -5.984 1.00 95.94 116 LEU A C 1
ATOM 904 O O . LEU A 1 116 ? -6.054 -5.893 -6.518 1.00 95.94 116 LEU A O 1
ATOM 908 N N . GLY A 1 117 ? -6.144 -3.651 -6.689 1.00 94.75 117 GLY A N 1
ATOM 909 C CA . GLY A 1 117 ? -6.282 -3.633 -8.143 1.00 94.75 117 GLY A CA 1
ATOM 910 C C . GLY A 1 117 ? -4.977 -3.524 -8.929 1.00 94.75 117 GLY A C 1
ATOM 911 O O . GLY A 1 117 ? -5.023 -3.596 -10.156 1.00 94.75 117 GLY A O 1
ATOM 912 N N . SER A 1 118 ? -3.829 -3.386 -8.261 1.00 95.75 118 SER A N 1
ATOM 913 C CA . SER A 1 118 ? -2.505 -3.403 -8.890 1.00 95.75 118 SER A CA 1
ATOM 914 C C . SER A 1 118 ? -1.849 -4.777 -8.770 1.00 95.75 118 SER A C 1
ATOM 916 O O . SER A 1 118 ? -2.080 -5.512 -7.818 1.00 95.75 118 SER A O 1
ATOM 918 N N . ALA A 1 119 ? -1.035 -5.161 -9.753 1.00 95.19 119 ALA A N 1
ATOM 919 C CA . ALA A 1 119 ? -0.231 -6.382 -9.679 1.00 95.19 119 ALA A CA 1
ATOM 9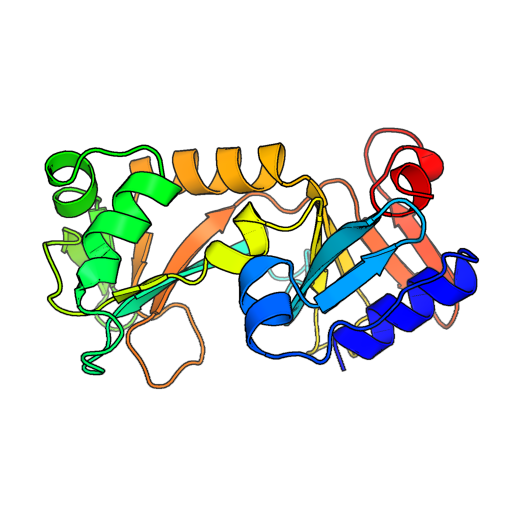20 C C . ALA A 1 119 ? 0.955 -6.209 -8.714 1.00 95.19 119 ALA A C 1
ATOM 922 O O . ALA A 1 119 ? 1.357 -7.153 -8.030 1.00 95.19 119 ALA A O 1
ATOM 923 N N . LEU A 1 120 ? 1.504 -4.991 -8.660 1.00 95.19 120 LEU A N 1
ATOM 924 C CA . LEU A 1 120 ? 2.613 -4.616 -7.791 1.00 95.19 120 LEU A CA 1
ATOM 925 C C . LEU A 1 120 ? 2.317 -3.306 -7.066 1.00 95.19 120 LEU A C 1
ATOM 927 O O . LEU A 1 120 ? 1.702 -2.399 -7.622 1.00 95.19 120 LEU A O 1
ATOM 931 N N . THR A 1 121 ? 2.871 -3.163 -5.866 1.00 95.62 121 THR A N 1
ATOM 932 C CA . THR A 1 121 ? 2.944 -1.873 -5.174 1.00 95.62 121 THR A CA 1
ATOM 933 C C . THR A 1 121 ? 4.402 -1.481 -4.969 1.00 95.62 121 THR A C 1
ATOM 935 O O . THR A 1 121 ? 5.169 -2.196 -4.322 1.00 95.62 121 THR A O 1
ATOM 938 N N . ALA A 1 122 ? 4.782 -0.336 -5.523 1.00 94.50 122 ALA A N 1
ATOM 939 C CA . ALA A 1 122 ? 6.074 0.296 -5.365 1.00 94.50 122 ALA A CA 1
ATOM 940 C C . ALA A 1 122 ? 6.029 1.310 -4.229 1.00 94.50 122 ALA A C 1
ATOM 942 O O . ALA A 1 122 ? 5.314 2.306 -4.295 1.00 94.50 122 ALA A O 1
ATOM 943 N N . TYR A 1 123 ? 6.846 1.105 -3.206 1.00 93.94 123 TYR A N 1
ATOM 944 C CA . TYR A 1 123 ? 7.074 2.126 -2.204 1.00 93.94 123 TYR A CA 1
ATOM 945 C C . TYR A 1 123 ? 8.393 2.844 -2.435 1.00 93.94 123 TYR A C 1
ATOM 947 O O . TYR A 1 123 ? 9.425 2.217 -2.681 1.00 93.94 123 TYR A O 1
ATOM 955 N N . ILE A 1 124 ? 8.352 4.171 -2.336 1.00 92.19 124 ILE A N 1
ATOM 956 C CA . ILE A 1 124 ? 9.443 5.038 -2.768 1.00 92.19 124 ILE A CA 1
ATOM 957 C C . ILE A 1 124 ? 9.725 6.084 -1.702 1.00 92.19 124 ILE A C 1
ATOM 959 O O . ILE A 1 124 ? 8.834 6.836 -1.292 1.00 92.19 124 ILE A O 1
ATOM 963 N N . ASN A 1 125 ? 10.993 6.191 -1.312 1.00 87.81 125 ASN A N 1
ATOM 964 C CA . ASN A 1 125 ? 11.418 7.210 -0.369 1.00 87.81 125 ASN A CA 1
ATOM 965 C C . ASN A 1 125 ? 11.545 8.579 -1.030 1.00 87.81 125 ASN A C 1
ATOM 967 O O . ASN A 1 125 ? 12.553 8.925 -1.622 1.00 87.81 125 ASN A O 1
ATOM 971 N N . ALA A 1 126 ? 10.509 9.407 -0.931 1.00 83.62 126 ALA A N 1
ATOM 972 C CA . ALA A 1 126 ? 10.580 10.756 -1.486 1.00 83.62 126 ALA A CA 1
ATOM 973 C C . ALA A 1 126 ? 11.586 11.658 -0.740 1.00 83.62 126 ALA A C 1
ATOM 975 O O . ALA A 1 126 ? 12.107 12.599 -1.339 1.00 83.62 126 ALA A O 1
ATOM 976 N N . ALA A 1 127 ? 11.875 11.377 0.538 1.00 83.31 127 ALA A N 1
ATOM 977 C CA . ALA A 1 127 ? 12.730 12.214 1.381 1.00 83.31 127 ALA A CA 1
ATOM 978 C C . ALA A 1 127 ? 14.226 12.093 1.044 1.00 83.31 127 ALA A C 1
ATOM 980 O O . ALA A 1 127 ? 14.985 13.014 1.331 1.00 83.31 127 ALA A O 1
ATOM 981 N N . ASP A 1 128 ? 14.651 10.998 0.408 1.00 85.31 128 ASP A N 1
ATOM 982 C CA . ASP A 1 128 ? 16.025 10.810 -0.079 1.00 85.31 128 ASP A CA 1
ATOM 983 C C . ASP A 1 128 ? 16.171 11.079 -1.592 1.00 85.31 128 ASP A C 1
ATOM 985 O O . ASP A 1 128 ? 17.170 10.710 -2.216 1.00 85.31 128 ASP A O 1
ATOM 989 N N . GLY A 1 129 ? 15.166 11.729 -2.192 1.00 86.50 129 GLY A N 1
ATOM 990 C CA . GLY A 1 129 ? 15.113 11.999 -3.628 1.00 86.50 129 GLY A CA 1
ATOM 991 C C . GLY A 1 129 ? 14.698 10.791 -4.473 1.00 86.50 129 GLY A C 1
ATOM 992 O O . GLY A 1 129 ? 14.968 10.776 -5.678 1.00 86.50 129 GLY A O 1
ATOM 993 N N . GLY A 1 130 ? 14.063 9.783 -3.866 1.00 88.56 130 GLY A N 1
ATOM 994 C CA . GLY A 1 130 ? 13.664 8.546 -4.530 1.00 88.56 130 GLY A CA 1
ATOM 995 C C . GLY A 1 130 ? 14.865 7.653 -4.808 1.00 88.56 130 GLY A C 1
ATOM 996 O O . GLY A 1 130 ? 15.007 7.145 -5.911 1.00 88.56 130 GLY A O 1
ATOM 997 N N . ARG A 1 131 ? 15.785 7.534 -3.851 1.00 90.50 131 ARG A N 1
ATOM 998 C CA . ARG A 1 131 ? 16.975 6.684 -3.946 1.00 90.50 131 ARG A CA 1
ATOM 999 C C . ARG A 1 131 ? 16.643 5.213 -3.732 1.00 90.50 131 ARG A C 1
ATOM 1001 O O . ARG A 1 131 ? 17.343 4.369 -4.279 1.00 90.50 131 ARG A O 1
ATOM 1008 N N . HIS A 1 132 ? 15.605 4.912 -2.961 1.00 91.44 132 HIS A N 1
ATOM 1009 C CA . HIS A 1 132 ? 15.190 3.544 -2.675 1.00 91.44 132 HIS A CA 1
ATOM 1010 C C . HIS A 1 132 ? 13.785 3.268 -3.211 1.00 91.44 132 HIS A C 1
ATOM 1012 O O . HIS A 1 132 ? 12.874 4.080 -3.027 1.00 91.44 132 HIS A O 1
ATOM 1018 N N . ILE A 1 133 ? 13.631 2.108 -3.852 1.00 92.25 133 ILE A N 1
ATOM 1019 C CA . ILE A 1 133 ? 12.357 1.566 -4.333 1.00 92.25 133 ILE A CA 1
ATOM 1020 C C . ILE A 1 133 ? 12.204 0.152 -3.777 1.00 92.25 133 ILE A C 1
ATOM 1022 O O . ILE A 1 133 ? 13.127 -0.654 -3.889 1.00 92.25 133 ILE A O 1
ATOM 1026 N N . TYR A 1 134 ? 11.034 -0.146 -3.223 1.00 92.94 134 TYR A N 1
ATOM 1027 C CA . TYR A 1 134 ? 10.652 -1.462 -2.711 1.00 92.94 134 TYR A CA 1
ATOM 1028 C C . TYR A 1 134 ? 9.412 -1.929 -3.453 1.00 92.94 134 TYR A C 1
ATOM 1030 O O . TYR A 1 134 ? 8.409 -1.218 -3.450 1.00 92.94 134 TYR A O 1
ATOM 1038 N N . LEU A 1 135 ? 9.471 -3.098 -4.082 1.00 93.25 135 LEU A N 1
ATOM 1039 C CA . LEU A 1 135 ? 8.340 -3.661 -4.813 1.00 93.25 135 LEU A CA 1
ATOM 1040 C C . LEU A 1 135 ? 7.742 -4.823 -4.043 1.00 93.25 135 LEU A C 1
ATOM 1042 O O . LEU A 1 135 ? 8.452 -5.759 -3.705 1.00 93.25 135 LEU A O 1
ATOM 1046 N N . TYR A 1 136 ? 6.437 -4.798 -3.831 1.00 94.19 136 TYR A N 1
ATOM 1047 C CA . TYR A 1 136 ? 5.707 -5.944 -3.308 1.00 94.19 136 TYR A CA 1
ATOM 1048 C C . TYR A 1 136 ? 4.815 -6.511 -4.397 1.00 94.19 136 TYR A C 1
ATOM 1050 O O . TYR A 1 136 ? 4.195 -5.745 -5.145 1.00 94.19 136 TYR A O 1
ATOM 1058 N N . ARG A 1 137 ? 4.697 -7.839 -4.451 1.00 94.12 137 ARG A N 1
ATOM 1059 C CA . ARG A 1 137 ? 3.571 -8.458 -5.160 1.00 94.12 137 ARG A CA 1
ATOM 1060 C C . ARG A 1 137 ? 2.283 -8.171 -4.404 1.00 94.12 137 ARG A C 1
ATOM 1062 O O . ARG A 1 137 ? 2.294 -8.123 -3.173 1.00 94.12 137 ARG A O 1
ATOM 1069 N N . ARG A 1 138 ? 1.169 -8.032 -5.122 1.00 94.75 138 ARG A N 1
ATOM 1070 C CA . ARG A 1 138 ? -0.149 -7.835 -4.507 1.00 94.75 138 ARG A CA 1
ATOM 1071 C C . ARG A 1 138 ? -0.444 -8.882 -3.435 1.00 94.75 138 ARG A C 1
ATOM 1073 O O . ARG A 1 138 ? -0.834 -8.543 -2.323 1.00 94.75 138 ARG A O 1
ATOM 1080 N N . GLU A 1 139 ? -0.251 -10.157 -3.747 1.00 94.69 139 GLU A N 1
ATOM 1081 C CA . GLU A 1 139 ? -0.589 -11.254 -2.839 1.00 94.69 139 GLU A CA 1
ATOM 1082 C C . GLU A 1 139 ? 0.282 -11.216 -1.573 1.00 94.69 139 GLU A C 1
ATOM 1084 O O . GLU A 1 139 ? -0.212 -11.439 -0.470 1.00 94.69 139 GLU A O 1
ATOM 1089 N N . GLU A 1 140 ? 1.559 -10.863 -1.727 1.00 95.12 140 GLU A N 1
ATOM 1090 C CA . GLU A 1 140 ? 2.526 -10.718 -0.637 1.00 95.12 140 GLU A CA 1
ATOM 1091 C C . GLU A 1 140 ? 2.159 -9.555 0.294 1.00 95.12 140 GLU A C 1
ATOM 1093 O O . GLU A 1 140 ? 2.031 -9.746 1.507 1.00 95.12 140 GLU A O 1
ATOM 1098 N N . ILE A 1 141 ? 1.948 -8.353 -0.255 1.00 96.12 141 ILE A N 1
ATOM 1099 C CA . ILE A 1 141 ? 1.628 -7.185 0.571 1.00 96.12 141 ILE A CA 1
ATOM 1100 C C . ILE A 1 141 ? 0.288 -7.353 1.280 1.00 96.12 141 ILE A C 1
ATOM 1102 O O . ILE A 1 141 ? 0.187 -7.042 2.466 1.00 96.12 141 ILE A O 1
ATOM 1106 N N . LEU A 1 142 ? -0.723 -7.904 0.603 1.00 97.31 142 LEU A N 1
ATOM 1107 C CA . LEU A 1 142 ? -2.020 -8.171 1.217 1.00 97.31 142 LEU A CA 1
ATOM 1108 C C . LEU A 1 142 ? -1.908 -9.221 2.321 1.00 97.31 142 LEU A C 1
ATOM 1110 O O . LEU A 1 142 ? -2.510 -9.039 3.377 1.00 97.31 142 LEU A O 1
ATOM 1114 N N . ALA A 1 143 ? -1.117 -10.282 2.129 1.00 97.38 143 ALA A N 1
ATOM 1115 C CA . ALA A 1 143 ? -0.870 -11.265 3.180 1.00 97.38 143 ALA A CA 1
ATOM 1116 C C . ALA A 1 143 ? -0.235 -10.612 4.417 1.00 97.38 143 ALA A C 1
ATOM 1118 O O . ALA A 1 143 ? -0.689 -10.848 5.539 1.00 97.38 143 ALA A O 1
ATOM 1119 N N . HIS A 1 144 ? 0.755 -9.734 4.227 1.00 97.75 144 HIS A N 1
ATOM 1120 C CA . HIS A 1 144 ? 1.363 -8.996 5.331 1.00 97.75 144 HIS A CA 1
ATOM 1121 C C . HIS A 1 144 ? 0.394 -8.028 6.012 1.00 97.75 144 HIS A C 1
ATOM 1123 O O . HIS A 1 144 ? 0.334 -8.016 7.238 1.00 97.75 144 HIS A O 1
ATOM 1129 N N . ILE A 1 145 ? -0.395 -7.258 5.256 1.00 97.81 145 ILE A N 1
ATOM 1130 C CA . ILE A 1 145 ? -1.396 -6.343 5.823 1.00 97.81 145 ILE A CA 1
ATOM 1131 C C . ILE A 1 145 ? -2.403 -7.128 6.664 1.00 97.81 145 ILE A C 1
ATOM 1133 O O . ILE A 1 145 ? -2.616 -6.803 7.830 1.00 97.81 145 ILE A O 1
ATOM 1137 N N . LYS A 1 146 ? -2.980 -8.194 6.102 1.00 97.44 146 LYS A N 1
ATOM 1138 C CA . LYS A 1 146 ? -3.975 -9.039 6.773 1.00 97.44 146 LYS A CA 1
ATOM 1139 C C . LYS A 1 146 ? -3.425 -9.699 8.036 1.00 97.44 146 LYS A C 1
ATOM 1141 O O . LYS A 1 146 ? -4.150 -9.817 9.026 1.00 97.44 146 LYS A O 1
ATOM 1146 N N . ALA A 1 147 ? -2.167 -10.138 8.020 1.00 97.12 147 ALA A N 1
ATOM 1147 C CA . ALA A 1 147 ? -1.504 -10.671 9.205 1.00 97.12 147 ALA A CA 1
ATOM 1148 C C . ALA A 1 147 ? -1.290 -9.575 10.261 1.00 97.12 147 ALA A C 1
ATOM 1150 O O . ALA A 1 147 ? -1.648 -9.766 11.422 1.00 97.12 147 ALA A O 1
ATOM 1151 N N . SER A 1 148 ? -0.776 -8.410 9.858 1.00 96.81 148 SER A N 1
ATOM 1152 C CA . SER A 1 148 ? -0.504 -7.302 10.774 1.00 96.81 148 SER A CA 1
ATOM 1153 C C . SER A 1 148 ? -1.779 -6.747 11.409 1.00 96.81 148 SER A C 1
ATOM 1155 O O . SER A 1 148 ? -1.798 -6.572 12.624 1.00 96.81 148 SER A O 1
ATOM 1157 N N . VAL A 1 149 ? -2.869 -6.563 10.651 1.00 97.06 149 VAL A N 1
ATOM 1158 C CA . VAL A 1 149 ? -4.157 -6.090 11.197 1.00 97.06 149 VAL A CA 1
ATOM 1159 C C . VAL A 1 149 ? -4.637 -6.978 12.348 1.00 97.06 149 VAL A C 1
ATOM 1161 O O . VAL A 1 149 ? -5.049 -6.460 13.381 1.00 97.06 149 VAL A O 1
ATOM 1164 N N . ARG A 1 150 ? -4.514 -8.307 12.226 1.00 94.88 150 ARG A N 1
ATOM 1165 C CA . ARG A 1 150 ? -4.910 -9.251 13.289 1.00 94.88 150 ARG A CA 1
ATOM 1166 C C . ARG A 1 150 ? -4.070 -9.117 14.563 1.00 94.88 150 ARG A C 1
ATOM 1168 O O . ARG A 1 150 ? -4.536 -9.470 15.640 1.00 94.88 150 ARG A O 1
ATOM 1175 N N . THR A 1 151 ? -2.845 -8.603 14.457 1.00 94.88 151 THR A N 1
ATOM 1176 C CA . THR A 1 151 ? -1.991 -8.298 15.622 1.00 94.88 151 THR A CA 1
ATOM 1177 C C . THR A 1 151 ? -2.226 -6.899 16.193 1.00 94.88 151 THR A C 1
ATOM 1179 O O . THR A 1 151 ? -1.840 -6.622 17.329 1.00 94.88 151 THR A O 1
ATOM 1182 N N . GLY A 1 152 ? -2.881 -6.035 15.420 1.00 94.81 152 GLY A N 1
ATOM 1183 C CA . GLY A 1 152 ? -3.229 -4.671 15.775 1.00 94.81 152 GLY A CA 1
ATOM 1184 C C . GLY A 1 152 ? -2.768 -3.646 14.739 1.00 94.81 152 GLY A C 1
ATOM 1185 O O . GLY A 1 152 ? -1.866 -3.874 13.933 1.00 94.81 152 GLY A O 1
ATOM 1186 N N . VAL A 1 153 ? -3.393 -2.478 14.792 1.00 95.75 153 VAL A N 1
ATOM 1187 C CA . VAL A 1 153 ? -3.130 -1.330 13.922 1.00 95.75 153 VAL A CA 1
ATOM 1188 C C . VAL A 1 153 ? -2.683 -0.126 14.748 1.00 95.75 153 VAL A C 1
ATOM 1190 O O . VAL A 1 153 ? -2.844 -0.069 15.972 1.00 95.75 153 VAL A O 1
ATOM 1193 N N . VAL A 1 154 ? -2.114 0.866 14.073 1.00 93.81 154 VAL A N 1
ATOM 1194 C CA . VAL A 1 154 ? -1.682 2.123 14.679 1.00 93.81 154 VAL A CA 1
ATOM 1195 C C . VAL A 1 154 ? -2.497 3.275 14.120 1.00 93.81 154 VAL A C 1
ATOM 1197 O O . VAL A 1 154 ? -2.607 3.442 12.907 1.00 93.81 154 VAL A O 1
ATOM 1200 N N . ARG A 1 155 ? -3.030 4.088 15.031 1.00 92.69 155 ARG A N 1
ATOM 1201 C CA . ARG A 1 155 ? -3.774 5.315 14.742 1.00 92.69 155 ARG A CA 1
ATOM 1202 C C . ARG A 1 155 ? -2.863 6.536 14.851 1.00 92.69 155 ARG A C 1
ATOM 1204 O O . ARG A 1 155 ? -2.066 6.629 15.792 1.00 92.69 155 ARG A O 1
ATOM 1211 N N . GLY A 1 156 ? -2.982 7.463 13.901 1.00 84.81 156 GLY A N 1
ATOM 1212 C CA . GLY A 1 156 ? -2.178 8.689 13.843 1.00 84.81 156 GLY A CA 1
ATOM 1213 C C . GLY A 1 156 ? -0.723 8.446 13.434 1.00 84.81 156 GLY A C 1
ATOM 1214 O O . GLY A 1 156 ? 0.192 9.109 13.921 1.00 84.81 156 GLY A O 1
ATOM 1215 N N . ALA A 1 157 ? -0.481 7.435 12.598 1.00 67.62 157 ALA A N 1
ATOM 1216 C CA . ALA A 1 157 ? 0.865 7.088 12.152 1.00 67.62 157 ALA A CA 1
ATOM 1217 C C . ALA A 1 157 ? 1.280 7.752 10.823 1.00 67.62 157 ALA A C 1
ATOM 1219 O O . ALA A 1 157 ? 2.471 7.757 10.506 1.00 67.62 157 ALA A O 1
ATOM 1220 N N . GLY A 1 158 ? 0.334 8.352 10.091 1.00 62.62 158 GLY A N 1
ATOM 1221 C CA . GLY A 1 158 ? 0.607 9.199 8.928 1.00 62.62 158 GLY A CA 1
ATOM 1222 C C . GLY A 1 158 ? 1.035 10.623 9.310 1.00 62.62 158 GLY A C 1
ATOM 1223 O O . GLY A 1 158 ? 0.888 11.046 10.453 1.00 62.62 158 GLY A O 1
ATOM 1224 N N . MET A 1 159 ? 1.550 11.381 8.334 1.00 58.47 159 MET A N 1
ATOM 1225 C CA . MET A 1 159 ? 1.715 12.845 8.445 1.00 58.47 159 MET A CA 1
ATOM 1226 C C . MET A 1 159 ? 0.460 13.610 7.973 1.00 58.47 159 MET A C 1
ATOM 1228 O O . MET A 1 159 ? 0.526 14.814 7.739 1.00 58.47 159 MET A O 1
ATOM 1232 N N . SER A 1 160 ? -0.656 12.900 7.778 1.00 55.50 160 SER A N 1
ATOM 1233 C CA . SER A 1 160 ? -1.959 13.462 7.412 1.00 55.50 160 SER A CA 1
ATOM 1234 C C . SER A 1 160 ? -2.555 14.245 8.590 1.00 55.50 160 SER A C 1
ATOM 1236 O O . SER A 1 160 ? -2.343 13.894 9.749 1.00 55.50 160 SER A O 1
ATOM 1238 N N . ASN A 1 161 ? -3.320 15.300 8.289 1.00 55.00 161 ASN A N 1
ATOM 1239 C CA . ASN A 1 161 ? -4.128 16.031 9.276 1.00 55.00 161 ASN A CA 1
ATOM 1240 C C . ASN A 1 161 ? -5.387 15.250 9.702 1.00 55.00 161 ASN A C 1
ATOM 1242 O O . ASN A 1 161 ? -6.114 15.702 10.585 1.00 55.00 161 ASN A O 1
ATOM 1246 N N . GLN A 1 162 ? -5.675 14.128 9.042 1.00 65.31 162 GLN A N 1
ATOM 1247 C CA . GLN A 1 162 ? -6.814 13.263 9.316 1.00 65.31 162 GLN A CA 1
ATOM 1248 C C . GLN A 1 162 ? -6.394 12.001 10.077 1.00 65.31 162 GLN A C 1
ATOM 1250 O O . GLN A 1 162 ? -5.216 11.720 10.310 1.00 65.31 162 GLN A O 1
ATOM 1255 N N . ASP A 1 163 ? -7.397 11.258 10.525 1.00 86.38 163 ASP A N 1
ATOM 1256 C CA . ASP A 1 163 ? -7.239 10.152 11.448 1.00 86.38 163 ASP A CA 1
ATOM 1257 C C . ASP A 1 163 ? -6.871 8.848 10.725 1.00 86.38 163 ASP A C 1
ATOM 1259 O O . ASP A 1 163 ? -7.705 7.991 10.429 1.00 86.38 163 ASP A O 1
ATOM 1263 N N . THR A 1 164 ? -5.587 8.742 10.389 1.00 91.62 164 THR A N 1
ATOM 1264 C CA . THR A 1 164 ? -5.018 7.634 9.621 1.00 91.62 164 THR A CA 1
ATOM 1265 C C . THR A 1 164 ? -4.822 6.377 10.462 1.00 91.62 164 THR A C 1
ATOM 1267 O O . THR A 1 164 ? -4.231 6.423 11.548 1.00 91.62 164 THR A O 1
ATOM 1270 N N . ILE A 1 165 ? -5.202 5.235 9.894 1.00 94.31 165 ILE A N 1
ATOM 1271 C CA . ILE A 1 165 ? -5.062 3.902 10.473 1.00 94.31 165 ILE A CA 1
ATOM 1272 C C . ILE A 1 165 ? -4.145 3.074 9.586 1.00 94.31 165 ILE A C 1
ATOM 1274 O O . ILE A 1 165 ? -4.289 3.036 8.363 1.00 94.31 165 ILE A O 1
ATOM 1278 N N . ALA A 1 166 ? -3.182 2.400 10.202 1.00 94.44 166 ALA A N 1
ATOM 1279 C CA . ALA A 1 166 ? -2.118 1.764 9.453 1.00 94.44 166 ALA A CA 1
ATOM 1280 C C . ALA A 1 166 ? -1.498 0.562 10.155 1.00 94.44 166 ALA A C 1
ATOM 1282 O O . ALA A 1 166 ? -1.664 0.353 11.357 1.00 94.44 166 ALA A O 1
ATOM 1283 N N . VAL A 1 167 ? -0.722 -0.197 9.393 1.00 95.25 167 VAL A N 1
ATOM 1284 C CA . VAL A 1 167 ? 0.048 -1.345 9.866 1.00 95.25 167 VAL A CA 1
ATOM 1285 C C . VAL A 1 167 ? 1.518 -1.208 9.510 1.00 95.25 167 VAL A C 1
ATOM 1287 O O . VAL A 1 167 ? 1.894 -0.491 8.583 1.00 95.25 167 VAL A O 1
ATOM 1290 N N . PHE A 1 168 ? 2.354 -1.943 10.235 1.00 93.38 168 PHE A N 1
ATOM 1291 C CA . PHE A 1 168 ? 3.741 -2.157 9.856 1.00 93.38 168 PHE A CA 1
ATOM 1292 C C . PHE A 1 168 ? 3.887 -3.534 9.218 1.00 93.38 168 PHE A C 1
ATOM 1294 O O . PHE A 1 168 ? 3.395 -4.528 9.756 1.00 93.38 168 PHE A O 1
ATOM 1301 N N . ILE A 1 169 ? 4.570 -3.591 8.081 1.00 94.50 169 ILE A N 1
ATOM 1302 C CA . ILE A 1 169 ? 4.867 -4.830 7.356 1.00 94.50 169 ILE A CA 1
ATOM 1303 C C . ILE A 1 169 ? 6.383 -4.978 7.173 1.00 94.50 169 ILE A C 1
ATOM 1305 O O . ILE A 1 169 ? 7.110 -3.984 7.268 1.00 94.50 169 ILE A O 1
ATOM 1309 N N . PRO A 1 170 ? 6.905 -6.190 6.931 1.00 93.56 170 PRO A N 1
ATOM 1310 C CA . PRO A 1 170 ? 8.306 -6.367 6.561 1.00 93.56 170 PRO A CA 1
ATOM 1311 C C . PRO A 1 170 ? 8.680 -5.530 5.333 1.00 93.56 170 PRO A C 1
ATOM 1313 O O . PRO A 1 170 ? 7.853 -5.306 4.454 1.00 93.56 170 PRO A O 1
ATOM 1316 N N . ILE A 1 171 ? 9.929 -5.061 5.273 1.00 91.69 171 ILE A N 1
ATOM 1317 C CA . ILE A 1 171 ? 10.455 -4.433 4.057 1.00 91.69 171 ILE A CA 1
ATOM 1318 C C . ILE A 1 171 ? 10.615 -5.518 2.991 1.00 91.69 171 ILE A C 1
ATOM 1320 O O . ILE A 1 171 ? 11.247 -6.536 3.271 1.00 91.69 171 ILE A O 1
ATOM 1324 N N . SER A 1 172 ? 10.093 -5.270 1.787 1.00 91.88 172 SER A N 1
ATOM 1325 C CA . SER A 1 172 ? 10.235 -6.188 0.655 1.00 91.88 172 SER A CA 1
ATOM 1326 C C . SER A 1 172 ? 11.695 -6.559 0.408 1.00 91.88 172 SER A C 1
ATOM 1328 O O . SER A 1 172 ? 12.607 -5.720 0.473 1.00 91.88 172 SER A O 1
ATOM 1330 N N . GLU A 1 173 ? 11.903 -7.826 0.071 1.00 90.25 173 GLU A N 1
ATOM 1331 C CA . GLU A 1 173 ? 13.190 -8.305 -0.405 1.00 90.25 173 GLU A CA 1
ATOM 1332 C C . GLU A 1 173 ? 13.514 -7.755 -1.792 1.00 90.25 173 GLU A C 1
ATOM 1334 O O . GLU A 1 173 ? 14.687 -7.562 -2.084 1.00 90.25 173 GLU A O 1
ATOM 1339 N N . TRP A 1 174 ? 12.518 -7.437 -2.622 1.00 92.06 174 TRP A N 1
ATOM 1340 C CA . TRP A 1 174 ? 12.716 -6.854 -3.946 1.00 92.06 174 TRP A CA 1
ATOM 1341 C C . TRP A 1 174 ? 12.918 -5.351 -3.861 1.00 92.06 174 TRP A C 1
ATOM 1343 O O . TRP A 1 174 ? 11.965 -4.565 -3.793 1.00 92.06 174 TRP A O 1
ATOM 1353 N N . ARG A 1 175 ? 14.185 -4.942 -3.878 1.00 91.25 175 ARG A N 1
ATOM 1354 C CA . ARG A 1 175 ? 14.550 -3.540 -3.706 1.00 91.25 175 ARG A CA 1
ATOM 1355 C C . ARG A 1 175 ? 15.602 -3.073 -4.693 1.00 91.25 175 ARG A C 1
ATOM 1357 O O . ARG A 1 175 ? 16.534 -3.795 -5.044 1.00 91.25 175 ARG A O 1
ATOM 1364 N N . TRP A 1 176 ? 15.476 -1.810 -5.073 1.00 92.62 176 TRP A N 1
ATOM 1365 C CA . TRP A 1 176 ? 16.454 -1.094 -5.873 1.00 92.62 176 TRP A CA 1
ATOM 1366 C C . TRP A 1 176 ? 16.986 0.087 -5.080 1.00 92.62 176 TRP A C 1
ATOM 1368 O O . TRP A 1 176 ? 16.230 0.840 -4.466 1.00 92.62 176 TRP A O 1
ATOM 1378 N N . GLU A 1 177 ? 18.301 0.257 -5.126 1.00 92.56 177 GLU A N 1
ATOM 1379 C CA . GLU A 1 177 ? 18.987 1.431 -4.604 1.00 92.56 177 GLU A CA 1
ATOM 1380 C C . GLU A 1 177 ? 19.671 2.162 -5.758 1.00 92.56 177 GLU A C 1
ATOM 1382 O O . GLU A 1 177 ? 20.424 1.566 -6.534 1.00 92.56 177 GLU A O 1
ATOM 1387 N N . ARG A 1 178 ? 19.454 3.472 -5.856 1.00 91.62 178 ARG A N 1
ATOM 1388 C CA . ARG A 1 178 ? 20.181 4.328 -6.787 1.00 91.62 178 ARG A CA 1
ATOM 1389 C C . ARG A 1 178 ? 21.506 4.761 -6.169 1.00 91.62 178 ARG A C 1
ATOM 1391 O O . ARG A 1 178 ? 21.539 5.505 -5.188 1.00 91.62 178 ARG A O 1
ATOM 1398 N N . LYS A 1 179 ? 22.618 4.349 -6.777 1.00 88.81 179 LYS A N 1
ATOM 1399 C CA . LYS A 1 179 ? 23.967 4.831 -6.440 1.00 88.81 179 LYS A CA 1
ATOM 1400 C C . LYS A 1 179 ? 24.474 5.703 -7.581 1.00 88.81 179 LYS A C 1
ATOM 1402 O O . LYS A 1 179 ? 24.650 5.240 -8.708 1.00 88.81 179 LYS A O 1
ATOM 1407 N N . SER A 1 180 ? 24.659 6.991 -7.293 1.00 86.31 180 SER A N 1
ATOM 1408 C CA . SER A 1 180 ? 24.958 8.039 -8.278 1.00 86.31 180 SER A CA 1
ATOM 1409 C C . SER A 1 180 ? 23.879 8.158 -9.366 1.00 86.31 180 SER A C 1
ATOM 1411 O O . SER A 1 180 ? 22.959 8.954 -9.217 1.00 86.31 180 SER A O 1
ATOM 1413 N N . ARG A 1 181 ? 23.973 7.373 -10.446 1.00 86.50 181 ARG A N 1
ATOM 1414 C CA . ARG A 1 181 ? 23.023 7.367 -11.576 1.00 86.50 181 ARG A CA 1
ATOM 1415 C C . ARG A 1 181 ? 22.563 5.967 -11.988 1.00 86.50 181 ARG A C 1
ATOM 1417 O O . ARG A 1 181 ? 21.820 5.848 -12.951 1.00 86.50 181 ARG A O 1
ATOM 1424 N N . ALA A 1 182 ? 23.025 4.921 -11.308 1.00 91.06 182 ALA A N 1
ATOM 1425 C CA . ALA A 1 182 ? 22.680 3.548 -11.644 1.00 91.06 182 ALA A CA 1
ATOM 1426 C C . ALA A 1 182 ? 21.803 2.934 -10.554 1.00 91.06 182 ALA A C 1
ATOM 1428 O O . ALA A 1 182 ? 22.097 3.067 -9.363 1.00 91.06 182 ALA A O 1
ATOM 1429 N N . TRP A 1 183 ? 20.754 2.234 -10.976 1.00 92.75 183 TRP A N 1
ATOM 1430 C CA . TRP A 1 183 ? 19.941 1.396 -10.108 1.00 92.75 183 TRP A CA 1
ATOM 1431 C C . TRP A 1 183 ? 20.607 0.036 -9.888 1.00 92.75 183 TRP A C 1
ATOM 1433 O O . TRP A 1 183 ? 20.975 -0.653 -10.839 1.00 92.75 183 TRP A O 1
ATOM 1443 N N . THR A 1 184 ? 20.774 -0.348 -8.625 1.00 92.44 184 THR A N 1
ATOM 1444 C CA . THR A 1 184 ? 21.290 -1.658 -8.216 1.00 92.44 184 THR A CA 1
ATOM 1445 C C . THR A 1 184 ? 20.185 -2.439 -7.523 1.00 92.44 184 THR A C 1
ATOM 1447 O O . THR A 1 184 ? 19.641 -1.972 -6.523 1.00 92.44 184 THR A O 1
ATOM 1450 N N . TYR A 1 185 ? 19.867 -3.618 -8.056 1.00 91.75 185 TYR A N 1
ATOM 1451 C CA . TYR A 1 185 ? 18.943 -4.560 -7.434 1.00 91.75 185 TYR A CA 1
ATOM 1452 C C . TYR A 1 185 ? 19.590 -5.255 -6.233 1.00 91.75 185 TYR A C 1
ATOM 1454 O O . TYR A 1 185 ? 20.793 -5.524 -6.201 1.00 91.75 185 TYR A O 1
ATOM 1462 N N . SER A 1 186 ? 18.785 -5.567 -5.230 1.00 89.75 186 SER A N 1
ATOM 1463 C CA . SER A 1 186 ? 19.118 -6.483 -4.148 1.00 89.75 186 SER A CA 1
ATOM 1464 C C . SER A 1 186 ? 17.843 -7.206 -3.745 1.00 89.75 186 SER A C 1
ATOM 1466 O O . SER A 1 186 ? 16.819 -6.552 -3.606 1.00 89.75 186 SER A O 1
ATOM 1468 N N . GLY A 1 187 ? 17.913 -8.516 -3.534 1.00 87.19 187 GLY A N 1
ATOM 1469 C CA . GLY A 1 187 ? 16.765 -9.321 -3.131 1.00 87.19 187 GLY A CA 1
ATOM 1470 C C . GLY A 1 187 ? 16.989 -10.805 -3.356 1.00 87.19 187 GLY A C 1
ATOM 1471 O O . GLY A 1 187 ? 18.042 -11.209 -3.854 1.00 87.19 187 GLY A O 1
ATOM 1472 N N . THR A 1 188 ? 16.009 -11.614 -2.969 1.00 80.75 188 THR A N 1
ATOM 1473 C CA . THR A 1 188 ? 15.972 -13.038 -3.309 1.00 80.75 188 THR A CA 1
ATOM 1474 C C . THR A 1 188 ? 15.474 -13.222 -4.746 1.00 80.75 188 THR A C 1
ATOM 1476 O O . THR A 1 188 ? 14.673 -12.436 -5.255 1.00 80.75 188 THR A O 1
ATOM 1479 N N . GLY A 1 189 ? 15.979 -14.249 -5.434 1.00 80.38 189 GLY A N 1
ATOM 1480 C CA . GLY A 1 189 ? 15.678 -14.492 -6.850 1.00 80.38 189 GLY A CA 1
ATOM 1481 C C . GLY A 1 189 ? 16.473 -13.611 -7.820 1.00 80.38 189 GLY A C 1
ATOM 1482 O O . GLY A 1 189 ? 17.381 -12.875 -7.425 1.00 80.38 189 GLY A O 1
ATOM 1483 N N . SER A 1 190 ? 16.163 -13.728 -9.113 1.00 81.19 190 SER A N 1
ATOM 1484 C CA . SER A 1 190 ? 16.804 -12.919 -10.150 1.00 81.19 190 SER A CA 1
ATOM 1485 C C . SER A 1 190 ? 16.085 -11.578 -10.333 1.00 81.19 190 SER A C 1
ATOM 1487 O O . SER A 1 190 ? 14.895 -11.456 -10.060 1.00 81.19 190 SER A O 1
ATOM 1489 N N . GLU A 1 191 ? 16.805 -10.555 -10.803 1.00 82.75 191 GLU A N 1
ATOM 1490 C CA . GLU A 1 191 ? 16.204 -9.249 -11.107 1.00 82.75 191 GLU A CA 1
ATOM 1491 C C . GLU A 1 191 ? 15.056 -9.340 -12.144 1.00 82.75 191 GLU A C 1
ATOM 1493 O O . GLU A 1 191 ? 14.050 -8.667 -11.941 1.00 82.75 191 GLU A O 1
ATOM 1498 N N . PRO A 1 192 ? 15.131 -10.174 -13.204 1.00 81.88 192 PRO A N 1
ATOM 1499 C CA . PRO A 1 192 ? 13.990 -10.417 -14.091 1.00 81.88 192 PRO A CA 1
ATOM 1500 C C . PRO A 1 192 ? 12.756 -10.999 -13.396 1.00 81.88 192 PRO A C 1
ATOM 1502 O O . PRO A 1 192 ? 11.639 -10.624 -13.733 1.00 81.88 192 PRO A O 1
ATOM 1505 N N . ASP A 1 193 ? 12.945 -11.873 -12.404 1.00 76.06 193 ASP A N 1
ATOM 1506 C CA . ASP A 1 193 ? 11.831 -12.430 -11.625 1.00 76.06 193 ASP A CA 1
ATOM 1507 C C . ASP A 1 193 ? 11.234 -11.396 -10.656 1.00 76.06 193 ASP A C 1
ATOM 1509 O O . ASP A 1 193 ? 10.107 -11.567 -10.176 1.00 76.06 193 ASP A O 1
ATOM 1513 N N . ALA A 1 194 ? 12.001 -10.341 -10.352 1.00 73.56 194 ALA A N 1
ATOM 1514 C CA . ALA A 1 194 ? 11.656 -9.289 -9.415 1.00 73.56 194 ALA A CA 1
ATOM 1515 C C . ALA A 1 194 ? 10.844 -8.171 -10.083 1.00 73.56 194 ALA A C 1
ATOM 1517 O O . ALA A 1 194 ? 11.350 -7.286 -10.775 1.00 73.56 194 ALA A O 1
ATOM 1518 N N . GLY A 1 195 ? 9.547 -8.164 -9.794 1.00 70.50 195 GLY A N 1
ATOM 1519 C CA . GLY A 1 195 ? 8.661 -7.037 -10.049 1.00 70.50 195 GLY A CA 1
ATOM 1520 C C . GLY A 1 195 ? 8.412 -6.772 -11.531 1.00 70.50 195 GLY A C 1
ATOM 1521 O O . GLY A 1 195 ? 7.907 -7.633 -12.243 1.00 70.50 195 GLY A O 1
ATOM 1522 N N . VAL A 1 196 ? 8.698 -5.541 -11.966 1.00 63.44 196 VAL A N 1
ATOM 1523 C CA . VAL A 1 196 ? 8.235 -4.979 -13.247 1.00 63.44 196 VAL A CA 1
ATOM 1524 C C . VAL A 1 196 ? 8.802 -5.714 -14.466 1.00 63.44 196 VAL A C 1
ATOM 1526 O O . VAL A 1 196 ? 8.127 -5.808 -15.484 1.00 63.44 196 VAL A O 1
ATOM 1529 N N . LEU A 1 197 ? 10.010 -6.276 -14.361 1.00 63.72 197 LEU A N 1
ATOM 1530 C CA . LEU A 1 197 ? 10.606 -7.094 -15.425 1.00 63.72 197 LEU A CA 1
ATOM 1531 C C . LEU A 1 197 ? 9.898 -8.442 -15.597 1.00 63.72 197 LEU A C 1
ATOM 1533 O O . LEU A 1 197 ? 9.865 -8.981 -16.696 1.00 63.72 197 LEU A O 1
ATOM 1537 N N . GLY A 1 198 ? 9.273 -8.955 -14.537 1.00 61.12 198 GLY A N 1
ATOM 1538 C CA . GLY A 1 198 ? 8.396 -10.121 -14.618 1.00 61.12 198 GLY A CA 1
ATOM 1539 C C . GLY A 1 198 ? 7.021 -9.792 -15.208 1.00 61.12 198 GLY A C 1
ATOM 1540 O O . GLY A 1 198 ? 6.234 -10.702 -15.453 1.00 61.12 198 GLY A O 1
ATOM 1541 N N . LEU A 1 199 ? 6.718 -8.503 -15.417 1.00 61.47 199 LEU A N 1
ATOM 1542 C CA . LEU A 1 199 ? 5.492 -8.023 -16.057 1.00 61.47 199 LEU A CA 1
ATOM 1543 C C . LEU A 1 199 ? 5.709 -7.552 -17.509 1.00 61.47 199 LEU A C 1
ATOM 1545 O O . LEU A 1 199 ? 4.749 -7.104 -18.135 1.00 61.47 199 LEU A O 1
ATOM 1549 N N . SER A 1 200 ? 6.939 -7.587 -18.035 1.00 57.75 200 SER A N 1
ATOM 1550 C CA . SER A 1 200 ? 7.234 -7.210 -19.429 1.00 57.75 200 SER A CA 1
ATOM 1551 C C . SER A 1 200 ? 7.047 -8.355 -20.412 1.00 57.75 200 SER A C 1
ATOM 1553 O O . SER A 1 200 ? 7.387 -9.498 -20.034 1.00 57.75 200 SER A O 1
#

Sequence (200 aa):
MALNAFKDLANQKRIHLEEITDAEKNYRRGDFEVANGSSIECKGQPIDPSRYRQNFVEVCEITQNPLHLHGFDDLAVSLDLSDQELESVQVSNKATGTKGTFERPACISVSLTPILGSALTAYINAADGGRHIYLYRREEILAHIKASVRTGVVRGAGMSNQDTIAVFIPISEWRWERKSRAWTYSGTGSEPDAGVLGLS

Foldseek 3Di:
DQVVLVVLVCVVVVWDWDADPPPVCCLQAAGTAGPLRAGEHEAEDADDVVVDQWDKDFFKFQDDDPVQQCVLVVSCVLLVHDSVLQQQFWEQEPVVRDIDGPHDRRGMGGPCNNLQNHQKYWYAHVVVVRQKIAIDGSVRVSVQQSVFRSVHWYWPPDPDPTTIIIGIGGGHQFMWGDDPSDTDTGGPDDNCVRPSNVVD

pLDDT: mean 90.12, std 9.43, range [55.0, 98.0]